Protein AF-A0A554VAQ4-F1 (afdb_monomer_lite)

Radius of gyration: 42.29 Å; chains: 1; bounding box: 88×44×112 Å

Sequence (209 aa):
MKTLEDRITSLRAITIPMLMVNTALATLLSSLFLEVLEVEIVILHYLASFTLAIGMGWTVLDTSVNSHLIKQYIPVIFAIGGFILLLIKFNVFKKVPEHYSWYVTRVFLALMGAAVEYTFSHLFIKKHKEEQKNKGIDVEQLLINLEETIDRLNETELRLEETQERLNKTEERLAHVKAHFYCRHCGAEFDNPNACKSHEATCPENLKN

Structure (mmCIF, N/CA/C/O backbone):
data_AF-A0A554VAQ4-F1
#
_entry.id   AF-A0A554VAQ4-F1
#
loop_
_atom_site.group_PDB
_atom_site.id
_atom_site.type_symbol
_atom_site.label_atom_id
_atom_site.label_alt_id
_atom_site.label_comp_id
_atom_site.label_asym_id
_atom_site.label_entity_id
_atom_site.label_seq_id
_atom_site.pdbx_PDB_ins_code
_atom_site.Cartn_x
_atom_site.Cartn_y
_atom_site.Cartn_z
_atom_site.occupancy
_atom_site.B_iso_or_equiv
_atom_site.auth_seq_id
_atom_site.auth_comp_id
_atom_site.auth_asym_id
_atom_site.auth_atom_id
_atom_site.pdbx_PDB_model_num
ATOM 1 N N . MET A 1 1 ? 2.543 -14.416 18.048 1.00 45.53 1 MET A N 1
ATOM 2 C CA . MET A 1 1 ? 3.957 -14.019 17.856 1.00 45.53 1 MET A CA 1
ATOM 3 C C . MET A 1 1 ? 4.158 -13.848 16.353 1.00 45.53 1 MET A C 1
ATOM 5 O O . MET A 1 1 ? 3.980 -14.827 15.647 1.00 45.53 1 MET A O 1
ATOM 9 N N . LYS A 1 2 ? 4.365 -12.624 15.839 1.00 57.75 2 LYS A N 1
ATOM 10 C CA . LYS A 1 2 ? 4.518 -12.409 14.382 1.00 57.75 2 LYS A CA 1
ATOM 11 C C . LYS A 1 2 ? 5.811 -13.069 13.906 1.00 57.75 2 LYS A C 1
ATOM 13 O O . LYS A 1 2 ? 6.854 -12.832 14.521 1.00 57.75 2 LYS A O 1
ATOM 18 N N . THR A 1 3 ? 5.731 -13.884 12.861 1.00 76.69 3 THR A N 1
ATOM 19 C CA . THR A 1 3 ? 6.896 -14.571 12.293 1.00 76.69 3 THR A CA 1
ATOM 20 C C . THR A 1 3 ? 7.837 -13.560 11.626 1.00 76.69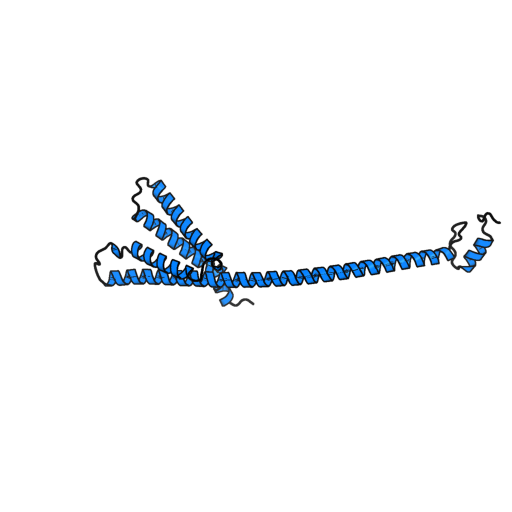 3 THR A C 1
ATOM 22 O O . THR A 1 3 ? 7.461 -12.416 11.354 1.00 76.69 3 THR A O 1
ATOM 25 N N . LEU A 1 4 ? 9.097 -13.942 11.394 1.00 70.50 4 LEU A N 1
ATOM 26 C CA . LEU A 1 4 ? 10.056 -13.087 10.681 1.00 70.50 4 LEU A CA 1
ATOM 27 C C . LEU A 1 4 ? 9.545 -12.748 9.265 1.00 70.50 4 LEU A C 1
ATOM 29 O O . LEU A 1 4 ? 9.699 -11.621 8.795 1.00 70.50 4 LEU A O 1
ATOM 33 N N . GLU A 1 5 ? 8.865 -13.710 8.641 1.00 67.38 5 GLU A N 1
ATOM 34 C CA . GLU A 1 5 ? 8.201 -13.582 7.346 1.00 67.38 5 GLU A CA 1
ATOM 35 C C . GLU A 1 5 ? 7.110 -12.501 7.367 1.00 67.38 5 GLU A C 1
ATOM 37 O O . GLU A 1 5 ? 7.088 -11.642 6.485 1.00 67.38 5 GLU A O 1
ATOM 42 N N . ASP A 1 6 ? 6.294 -12.432 8.426 1.00 69.06 6 ASP A N 1
ATOM 43 C CA . ASP A 1 6 ? 5.278 -11.378 8.597 1.00 69.06 6 ASP A CA 1
ATOM 44 C C . ASP A 1 6 ? 5.887 -9.975 8.744 1.00 69.06 6 ASP A C 1
ATOM 46 O O . ASP A 1 6 ? 5.254 -8.973 8.406 1.00 69.06 6 ASP A O 1
ATOM 50 N N . ARG A 1 7 ? 7.111 -9.871 9.280 1.00 70.00 7 ARG A N 1
ATOM 51 C CA . ARG A 1 7 ? 7.808 -8.581 9.419 1.00 70.00 7 ARG A CA 1
ATOM 52 C C . ARG A 1 7 ? 8.388 -8.115 8.088 1.00 70.00 7 ARG A C 1
ATOM 54 O O . ARG A 1 7 ? 8.217 -6.946 7.740 1.00 70.00 7 ARG A O 1
ATOM 61 N N . ILE A 1 8 ? 9.025 -9.021 7.348 1.00 68.75 8 ILE A N 1
ATOM 62 C CA . ILE A 1 8 ? 9.636 -8.738 6.039 1.00 68.75 8 ILE A CA 1
ATOM 63 C C . ILE A 1 8 ? 8.561 -8.470 4.977 1.00 68.75 8 ILE A C 1
ATOM 65 O O . ILE A 1 8 ? 8.743 -7.612 4.120 1.00 68.75 8 ILE A O 1
ATOM 69 N N . THR A 1 9 ? 7.412 -9.140 5.067 1.00 68.00 9 THR A N 1
ATOM 70 C CA . THR A 1 9 ? 6.274 -8.940 4.154 1.00 68.00 9 THR A CA 1
ATOM 71 C C . THR A 1 9 ? 5.233 -7.950 4.682 1.00 68.00 9 THR A C 1
ATOM 73 O O . THR A 1 9 ? 4.146 -7.827 4.111 1.00 68.00 9 THR A O 1
ATOM 76 N N . SER A 1 10 ? 5.545 -7.232 5.767 1.00 80.81 10 SER A N 1
ATOM 77 C CA . SER A 1 10 ? 4.657 -6.199 6.298 1.00 80.81 10 SER A CA 1
ATOM 78 C C . SER A 1 10 ? 4.464 -5.079 5.277 1.00 80.81 10 SER A C 1
ATOM 80 O O . SER A 1 10 ? 5.390 -4.738 4.539 1.00 80.81 10 SER A O 1
ATOM 82 N N . LEU A 1 11 ? 3.282 -4.453 5.266 1.00 79.62 11 LEU A N 1
ATOM 83 C CA . LEU A 1 11 ? 2.998 -3.345 4.351 1.00 79.62 11 LEU A CA 1
ATOM 84 C C . LEU A 1 11 ? 4.074 -2.255 4.454 1.00 79.62 11 LEU A C 1
ATOM 86 O O . LEU A 1 11 ? 4.589 -1.808 3.439 1.00 79.62 11 LEU A O 1
ATOM 90 N N . ARG A 1 12 ? 4.517 -1.922 5.675 1.00 79.38 12 ARG A N 1
ATOM 91 C CA . ARG A 1 12 ? 5.604 -0.955 5.914 1.00 79.38 12 ARG A CA 1
ATOM 92 C C . ARG A 1 12 ? 6.924 -1.357 5.252 1.00 79.38 12 ARG A C 1
ATOM 94 O O . ARG A 1 12 ? 7.588 -0.498 4.678 1.00 79.38 12 ARG A O 1
ATOM 101 N N . ALA A 1 13 ? 7.298 -2.634 5.322 1.00 82.44 13 ALA A N 1
ATOM 102 C CA . ALA A 1 13 ? 8.526 -3.137 4.710 1.00 82.44 13 ALA A CA 1
ATOM 103 C C . ALA A 1 13 ? 8.477 -3.097 3.174 1.00 82.44 13 ALA A C 1
ATOM 105 O O . ALA A 1 13 ? 9.519 -2.965 2.547 1.00 82.44 13 ALA A O 1
ATOM 106 N N . ILE A 1 14 ? 7.283 -3.155 2.579 1.00 83.00 14 ILE A N 1
ATOM 107 C CA . ILE A 1 14 ? 7.064 -3.090 1.126 1.00 83.00 14 ILE A CA 1
ATOM 108 C C . ILE A 1 14 ? 6.948 -1.641 0.640 1.00 83.00 14 ILE A C 1
ATOM 110 O O . ILE A 1 14 ? 7.421 -1.308 -0.447 1.00 83.00 14 ILE A O 1
ATOM 114 N N . THR A 1 15 ? 6.370 -0.757 1.457 1.00 82.44 15 THR A N 1
ATOM 115 C CA . THR A 1 15 ? 6.238 0.670 1.141 1.00 82.44 15 THR A CA 1
ATOM 116 C C . THR A 1 15 ? 7.598 1.337 0.945 1.00 82.44 15 THR A C 1
ATOM 118 O O . THR A 1 15 ? 7.731 2.174 0.059 1.00 82.44 15 THR A O 1
ATOM 121 N N . ILE A 1 16 ? 8.621 0.966 1.724 1.00 85.75 16 ILE A N 1
ATOM 122 C CA . ILE A 1 16 ? 9.959 1.573 1.616 1.00 85.75 16 ILE A CA 1
ATOM 123 C C . ILE A 1 16 ? 10.597 1.304 0.233 1.00 85.75 16 ILE A C 1
ATOM 125 O O . ILE A 1 16 ? 10.916 2.276 -0.454 1.00 85.75 16 ILE A O 1
ATOM 129 N N . PRO A 1 17 ? 10.737 0.046 -0.239 1.00 85.19 17 PRO A N 1
ATOM 130 C CA . PRO A 1 17 ? 11.180 -0.244 -1.602 1.00 85.19 17 PRO A CA 1
ATOM 131 C C . PRO A 1 17 ? 10.314 0.414 -2.676 1.00 85.19 17 PRO A C 1
ATOM 133 O O . PRO A 1 17 ? 10.853 0.942 -3.642 1.00 85.19 17 PRO A O 1
ATOM 136 N N . MET A 1 18 ? 8.988 0.442 -2.506 1.00 84.19 18 MET A N 1
ATOM 137 C CA . MET A 1 18 ? 8.094 1.081 -3.478 1.00 84.19 18 MET A CA 1
ATOM 138 C C . MET A 1 18 ? 8.346 2.594 -3.584 1.00 84.19 18 MET A C 1
ATOM 140 O O . MET A 1 18 ? 8.381 3.145 -4.682 1.00 84.19 18 MET A O 1
ATOM 144 N N . LEU A 1 19 ? 8.590 3.273 -2.458 1.00 84.69 19 LEU A N 1
ATOM 145 C CA . LEU A 1 19 ? 8.990 4.682 -2.445 1.00 84.69 19 LEU A CA 1
ATOM 146 C C . LEU A 1 19 ? 10.347 4.892 -3.122 1.00 84.69 19 LEU A C 1
ATOM 148 O O . LEU A 1 19 ? 10.507 5.857 -3.868 1.00 84.69 19 LEU A O 1
ATOM 152 N N . MET A 1 20 ? 11.309 3.989 -2.911 1.00 86.69 20 MET A N 1
ATOM 153 C CA . MET A 1 20 ? 12.600 4.037 -3.605 1.00 86.69 20 MET A CA 1
ATOM 154 C C . MET A 1 20 ? 12.437 3.880 -5.121 1.00 86.69 20 MET A C 1
ATOM 156 O O . MET A 1 20 ? 13.020 4.660 -5.871 1.00 86.69 20 MET A O 1
ATOM 160 N N . VAL A 1 21 ? 11.606 2.935 -5.571 1.00 85.31 21 VAL A N 1
ATOM 161 C CA . VAL A 1 21 ? 11.284 2.728 -6.992 1.00 85.31 21 VAL A CA 1
ATOM 162 C C . VAL A 1 21 ? 10.612 3.967 -7.585 1.00 85.31 21 VAL A C 1
ATOM 164 O O . VAL A 1 21 ? 11.065 4.472 -8.608 1.00 85.31 21 VAL A O 1
ATOM 167 N N . ASN A 1 22 ? 9.606 4.530 -6.911 1.00 83.38 22 ASN A N 1
ATOM 168 C CA . ASN A 1 22 ? 8.948 5.761 -7.359 1.00 83.38 22 ASN A CA 1
ATOM 169 C C . ASN A 1 22 ? 9.916 6.949 -7.419 1.00 83.38 22 ASN A C 1
ATOM 171 O O . ASN A 1 22 ? 9.847 7.752 -8.345 1.00 83.38 22 ASN A O 1
ATOM 175 N N . THR A 1 23 ? 10.849 7.052 -6.470 1.00 84.25 23 THR A N 1
ATOM 176 C CA . THR A 1 23 ? 11.878 8.104 -6.468 1.00 84.25 23 THR A CA 1
ATOM 177 C C . THR A 1 23 ? 12.859 7.925 -7.629 1.00 84.25 23 THR A C 1
ATOM 179 O O . THR A 1 23 ? 13.233 8.898 -8.287 1.00 84.25 23 THR A O 1
ATOM 182 N N . ALA A 1 24 ? 13.251 6.684 -7.927 1.00 85.25 24 ALA A N 1
ATOM 183 C CA . ALA A 1 24 ? 14.090 6.370 -9.078 1.00 85.25 24 ALA A CA 1
ATOM 184 C C . ALA A 1 24 ? 13.378 6.708 -10.397 1.00 85.25 24 ALA A C 1
ATOM 186 O O . ALA A 1 24 ? 13.965 7.373 -11.251 1.00 85.25 24 ALA A O 1
ATOM 187 N N . LEU A 1 25 ? 12.100 6.341 -10.533 1.00 83.12 25 LEU A N 1
ATOM 188 C CA . LEU A 1 25 ? 11.275 6.663 -11.699 1.00 83.12 25 LEU A CA 1
ATOM 189 C C . LEU A 1 25 ? 11.100 8.177 -11.874 1.00 83.12 25 LEU A C 1
ATOM 191 O O . LEU A 1 25 ? 11.262 8.695 -12.976 1.00 83.12 25 LEU A O 1
ATOM 195 N N . ALA A 1 26 ? 10.831 8.898 -10.784 1.00 83.25 26 ALA A N 1
ATOM 196 C CA . ALA A 1 26 ? 10.739 10.354 -10.763 1.00 83.25 26 ALA A CA 1
ATOM 197 C C . ALA A 1 26 ? 12.052 11.003 -11.244 1.00 83.25 26 ALA A C 1
ATOM 199 O O . ALA A 1 26 ? 12.041 11.885 -12.102 1.00 83.25 26 ALA A O 1
ATOM 200 N N . THR A 1 27 ? 13.196 10.508 -10.768 1.00 84.19 27 THR A N 1
ATOM 201 C CA . THR A 1 27 ? 14.524 10.988 -11.186 1.00 84.19 27 THR A CA 1
ATOM 202 C C . THR A 1 27 ? 14.798 10.689 -12.665 1.00 84.19 27 THR A C 1
ATOM 204 O O . THR A 1 27 ? 15.324 11.537 -13.387 1.00 84.19 27 THR A O 1
ATOM 207 N N . LEU A 1 28 ? 14.408 9.504 -13.144 1.00 83.75 28 LEU A N 1
ATOM 208 C CA . LEU A 1 28 ? 14.530 9.117 -14.550 1.00 83.75 28 LEU A CA 1
ATOM 209 C C . LEU A 1 28 ? 13.680 10.008 -15.456 1.00 83.75 28 LEU A C 1
ATOM 211 O O . LEU A 1 28 ? 14.200 10.534 -16.436 1.00 83.75 28 LEU A O 1
ATOM 215 N N . LEU A 1 29 ? 12.408 10.218 -15.110 1.00 81.88 29 LEU A N 1
ATOM 216 C CA . LEU A 1 29 ? 11.499 11.116 -15.825 1.00 81.88 29 LEU A CA 1
ATOM 217 C C . LEU A 1 29 ? 12.034 12.544 -15.853 1.00 81.88 29 LEU A C 1
ATOM 219 O O . LEU A 1 29 ? 12.032 13.175 -16.906 1.00 81.88 29 LEU A O 1
ATOM 223 N N . SER A 1 30 ? 12.544 13.025 -14.718 1.00 84.00 30 SER A N 1
ATOM 224 C CA . SER A 1 30 ? 13.160 14.343 -14.613 1.00 84.00 30 SER A CA 1
ATOM 225 C C . SER A 1 30 ? 14.347 14.483 -15.573 1.00 84.00 30 SER A C 1
ATOM 227 O O . SER A 1 30 ? 14.413 15.426 -16.364 1.00 84.00 30 SER A O 1
ATOM 229 N N . SER A 1 31 ? 15.255 13.506 -15.572 1.00 84.44 31 SER A N 1
ATOM 230 C CA . SER A 1 31 ? 16.407 13.500 -16.472 1.00 84.44 31 SER A CA 1
ATOM 231 C C . SER A 1 31 ? 16.011 13.393 -17.945 1.00 84.44 31 SER A C 1
ATOM 233 O O . SER A 1 31 ? 16.640 14.025 -18.788 1.00 84.44 31 SER A O 1
ATOM 235 N N . LEU A 1 32 ? 14.981 12.612 -18.262 1.00 82.88 32 LEU A N 1
ATOM 236 C CA . LEU A 1 32 ? 14.507 12.419 -19.630 1.00 82.88 32 LEU A CA 1
ATOM 237 C C . LEU A 1 32 ? 13.788 13.669 -20.152 1.00 82.88 32 LEU A C 1
ATOM 239 O O . LEU A 1 32 ? 13.960 14.028 -21.311 1.00 82.88 32 LEU A O 1
ATOM 243 N N . PHE A 1 33 ? 13.060 14.379 -19.286 1.00 83.19 33 PHE A N 1
ATOM 244 C CA . PHE A 1 33 ? 12.493 15.693 -19.589 1.00 83.19 33 PHE A CA 1
ATOM 245 C C . PHE A 1 33 ? 13.594 16.683 -19.988 1.00 83.19 33 PHE A C 1
ATOM 247 O O . PHE A 1 33 ? 13.481 17.312 -21.036 1.00 83.19 33 PHE A O 1
ATOM 254 N N . LEU A 1 34 ? 14.684 16.734 -19.208 1.00 83.12 34 LEU A N 1
ATOM 255 C CA . LEU A 1 34 ? 15.837 17.603 -19.477 1.00 83.12 34 LEU A CA 1
ATOM 256 C C . LEU A 1 34 ? 16.551 17.280 -20.800 1.00 83.12 34 LEU A C 1
ATOM 258 O O . LEU A 1 34 ? 17.107 18.173 -21.429 1.00 83.12 34 LEU A O 1
ATOM 262 N N . GLU A 1 35 ? 16.560 16.010 -21.210 1.00 82.31 35 GLU A N 1
ATOM 263 C CA . GLU A 1 35 ? 17.197 15.559 -22.456 1.00 82.31 35 GLU A CA 1
ATOM 264 C C . GLU A 1 35 ? 16.313 15.730 -23.700 1.00 82.31 35 GLU A C 1
ATOM 266 O O . GLU A 1 35 ? 16.834 15.762 -24.815 1.00 82.31 35 GLU A O 1
ATOM 271 N N . VAL A 1 36 ? 14.987 15.759 -23.540 1.00 82.75 36 VAL A N 1
ATOM 272 C CA . VAL A 1 36 ? 14.033 15.779 -24.661 1.00 82.75 36 VAL A CA 1
ATOM 273 C C . VAL A 1 36 ? 13.517 17.183 -24.960 1.00 82.75 36 VAL A C 1
ATOM 275 O O . VAL A 1 36 ? 13.272 17.490 -26.124 1.00 82.75 36 VAL A O 1
ATOM 278 N N . LEU A 1 37 ? 13.328 18.024 -23.942 1.00 78.88 37 LEU A N 1
ATOM 279 C CA . LEU A 1 37 ? 12.782 19.366 -24.113 1.00 78.88 37 LEU A CA 1
ATOM 280 C C . LEU A 1 37 ? 13.899 20.401 -24.050 1.00 78.88 37 LEU A C 1
ATOM 282 O O . LEU A 1 37 ? 14.542 20.586 -23.027 1.00 78.88 37 LEU A O 1
ATOM 286 N N . GLU A 1 38 ? 14.108 21.126 -25.140 1.00 76.88 38 GLU A N 1
ATOM 287 C CA . GLU A 1 38 ? 15.032 22.257 -25.163 1.00 76.88 38 GLU A CA 1
ATOM 288 C C . GLU A 1 38 ? 14.305 23.506 -24.649 1.00 76.88 38 GLU A C 1
ATOM 290 O O . GLU A 1 38 ? 13.717 24.273 -25.408 1.00 76.88 38 GLU A O 1
ATOM 295 N N . VAL A 1 39 ? 14.280 23.684 -23.327 1.00 78.19 39 VAL A N 1
ATOM 296 C CA . VAL A 1 39 ? 13.747 24.902 -22.698 1.00 78.19 39 VAL A CA 1
ATOM 297 C C . VAL A 1 39 ? 14.889 25.897 -22.499 1.00 78.19 39 VAL A C 1
ATOM 299 O O . VAL A 1 39 ? 15.829 25.615 -21.757 1.00 78.19 39 VAL A O 1
ATOM 302 N N . GLU A 1 40 ? 14.791 27.081 -23.113 1.00 79.31 40 GLU A N 1
ATOM 303 C CA . GLU A 1 40 ? 15.819 28.136 -23.027 1.00 79.31 40 GLU A CA 1
ATOM 304 C C . GLU A 1 40 ? 16.076 28.613 -21.586 1.00 79.31 40 GLU A C 1
ATOM 306 O O . GLU A 1 40 ? 17.201 28.953 -21.216 1.00 79.31 40 GLU A O 1
ATOM 311 N N . ILE A 1 41 ? 15.041 28.623 -20.739 1.00 86.00 41 ILE A N 1
ATOM 312 C CA . ILE A 1 41 ? 15.139 29.095 -19.355 1.00 86.00 41 ILE A CA 1
ATOM 313 C C . ILE A 1 41 ? 15.506 27.933 -18.427 1.00 86.00 41 ILE A C 1
ATOM 315 O O . ILE A 1 41 ? 14.643 27.175 -17.981 1.00 86.00 41 ILE A O 1
ATOM 319 N N . VAL A 1 42 ? 16.786 27.860 -18.058 1.00 81.81 42 VAL A N 1
ATOM 320 C CA . VAL A 1 42 ? 17.371 26.798 -17.216 1.00 81.81 42 VAL A CA 1
ATOM 321 C C . VAL A 1 42 ? 16.594 26.560 -15.912 1.00 81.81 42 VAL A C 1
ATOM 323 O O . VAL A 1 42 ? 16.306 25.420 -15.560 1.00 81.81 42 VAL A O 1
ATOM 326 N N . ILE A 1 43 ? 16.212 27.620 -15.192 1.00 81.56 43 ILE A N 1
ATOM 327 C CA . ILE A 1 43 ? 15.515 27.496 -13.896 1.00 81.56 43 ILE A CA 1
ATOM 328 C C . ILE A 1 43 ? 14.115 26.896 -14.070 1.00 81.56 43 ILE A C 1
ATOM 330 O O . ILE A 1 43 ? 13.726 25.993 -13.329 1.00 81.56 43 ILE A O 1
ATOM 334 N N . LEU A 1 44 ? 13.370 27.378 -15.067 1.00 78.50 44 LEU A N 1
ATOM 335 C CA . LEU A 1 44 ? 12.035 26.873 -15.379 1.00 78.50 44 LEU A CA 1
ATOM 336 C C . LEU A 1 44 ? 12.101 25.411 -15.836 1.00 78.50 44 LEU A C 1
ATOM 338 O O . LEU A 1 44 ? 11.220 24.622 -15.506 1.00 78.50 44 LEU A O 1
ATOM 342 N N . HIS A 1 45 ? 13.179 25.047 -16.533 1.00 74.50 45 HIS A N 1
ATOM 343 C CA . HIS A 1 45 ? 13.425 23.696 -17.007 1.00 74.50 45 HIS A CA 1
ATOM 344 C C . HIS A 1 45 ? 13.561 22.689 -15.849 1.00 74.50 45 HIS A C 1
ATOM 346 O O . HIS A 1 45 ? 12.876 21.664 -15.833 1.00 74.50 45 HIS A O 1
ATOM 352 N N . TYR A 1 46 ? 14.373 23.008 -14.834 1.00 76.50 46 TYR A N 1
ATOM 353 C CA . TYR A 1 46 ? 14.515 22.167 -13.640 1.00 76.50 46 TYR A CA 1
ATOM 354 C C . TYR A 1 46 ? 13.234 22.104 -12.802 1.00 76.50 46 TYR A C 1
ATOM 356 O O . TYR A 1 46 ? 12.866 21.028 -12.332 1.00 76.50 46 TYR A O 1
ATOM 364 N N . LEU A 1 47 ? 12.530 23.231 -12.644 1.00 81.56 47 LEU A N 1
ATOM 365 C CA . LEU A 1 47 ? 11.258 23.279 -11.918 1.00 81.56 47 LEU A CA 1
ATOM 366 C C . LEU A 1 47 ? 10.193 22.404 -12.584 1.00 81.56 47 LEU A C 1
ATOM 368 O O . LEU A 1 47 ? 9.615 21.552 -11.919 1.00 81.56 47 LEU A O 1
ATOM 372 N N . ALA A 1 48 ? 9.980 22.556 -13.894 1.00 74.94 48 ALA A N 1
ATOM 373 C CA . ALA A 1 48 ? 9.001 21.765 -14.638 1.00 74.94 48 ALA A CA 1
ATOM 374 C C . ALA A 1 48 ? 9.314 20.262 -14.580 1.00 74.94 48 ALA A C 1
ATOM 376 O O . ALA A 1 48 ? 8.424 19.444 -14.350 1.00 74.94 48 ALA A O 1
ATOM 377 N N . SER A 1 49 ? 10.593 19.912 -14.718 1.00 78.19 49 SER A N 1
ATOM 378 C CA . SER A 1 49 ? 11.094 18.544 -14.615 1.00 78.19 49 SER A CA 1
ATOM 379 C C . SER A 1 49 ? 10.822 17.928 -13.233 1.00 78.19 49 SER A C 1
ATOM 381 O O . SER A 1 49 ? 10.303 16.813 -13.132 1.00 78.19 49 SER A O 1
ATOM 383 N N . PHE A 1 50 ? 11.086 18.676 -12.158 1.00 78.25 50 PHE A N 1
ATOM 384 C CA . PHE A 1 50 ? 10.823 18.240 -10.787 1.00 78.25 50 PHE A CA 1
ATOM 385 C C . PHE A 1 50 ? 9.322 18.123 -10.487 1.00 78.25 50 PHE A C 1
ATOM 387 O O . PHE A 1 50 ? 8.876 17.135 -9.903 1.00 78.25 50 PHE A O 1
ATOM 394 N N . THR A 1 51 ? 8.515 19.094 -10.923 1.00 79.94 51 THR A N 1
ATOM 395 C CA . THR A 1 51 ? 7.058 19.060 -10.745 1.00 79.94 51 THR A CA 1
ATOM 396 C C . THR A 1 51 ? 6.429 17.886 -11.492 1.00 79.94 51 THR A C 1
ATOM 398 O O . THR A 1 51 ? 5.562 17.213 -10.938 1.00 79.94 51 THR A O 1
ATOM 401 N N . LEU A 1 52 ? 6.890 17.585 -12.710 1.00 76.94 52 LEU A N 1
ATOM 402 C CA . LEU A 1 52 ? 6.430 16.427 -13.477 1.00 76.94 52 LEU A CA 1
ATOM 403 C C . LEU A 1 52 ? 6.812 15.109 -12.794 1.00 7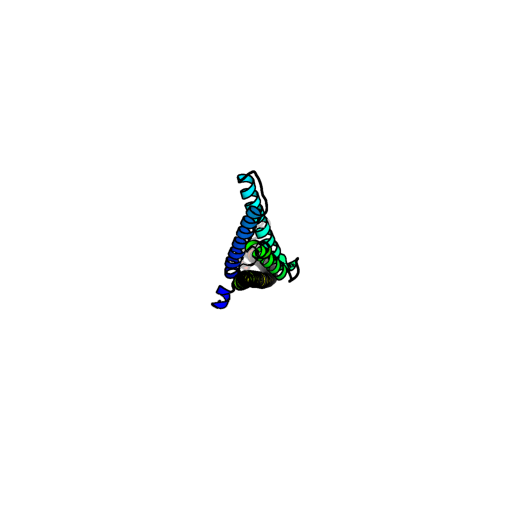6.94 52 LEU A C 1
ATOM 405 O O . LEU A 1 52 ? 5.986 14.202 -12.701 1.00 76.94 52 LEU A O 1
ATOM 409 N N . ALA A 1 53 ? 8.033 15.025 -12.267 1.00 74.75 53 ALA A N 1
ATOM 410 C CA . ALA A 1 53 ? 8.519 13.870 -11.524 1.00 74.75 53 ALA A CA 1
ATOM 411 C C . ALA A 1 53 ? 7.681 13.595 -10.260 1.00 74.75 53 ALA A C 1
ATOM 413 O O . ALA A 1 53 ? 7.253 12.460 -10.040 1.00 74.75 53 ALA A O 1
ATOM 414 N N . ILE A 1 54 ? 7.377 14.636 -9.472 1.00 77.12 54 ILE A N 1
ATOM 415 C CA . ILE A 1 54 ? 6.496 14.526 -8.300 1.00 77.12 54 ILE A CA 1
ATOM 416 C C . ILE A 1 54 ? 5.071 14.174 -8.717 1.00 77.12 54 ILE A C 1
ATOM 418 O O . ILE A 1 54 ? 4.489 13.259 -8.144 1.00 77.12 54 ILE A O 1
ATOM 422 N N . GLY A 1 55 ? 4.507 14.875 -9.703 1.00 76.75 55 GLY A N 1
ATOM 423 C CA . GLY A 1 55 ? 3.129 14.661 -10.146 1.00 76.75 55 GLY A CA 1
ATOM 424 C C . GLY A 1 55 ? 2.897 13.231 -10.630 1.00 76.75 55 GLY A C 1
ATOM 425 O O . GLY A 1 55 ? 1.943 12.577 -10.208 1.00 76.75 55 GLY A O 1
ATOM 426 N N . MET A 1 56 ? 3.814 12.707 -11.447 1.00 72.62 56 MET A N 1
ATOM 427 C CA . MET A 1 56 ? 3.791 11.315 -11.898 1.00 72.62 56 MET A CA 1
ATOM 428 C C . MET A 1 56 ? 3.938 10.343 -10.724 1.00 72.62 56 MET A C 1
ATOM 430 O O . MET A 1 56 ? 3.097 9.462 -10.567 1.00 72.62 56 MET A O 1
ATOM 434 N N . GLY A 1 57 ? 4.949 10.525 -9.863 1.00 74.69 57 GLY A N 1
ATOM 435 C CA . GLY A 1 57 ? 5.177 9.649 -8.707 1.00 74.69 57 GLY A CA 1
ATOM 436 C C . GLY A 1 57 ? 3.999 9.622 -7.728 1.00 74.69 57 GLY A C 1
ATOM 437 O O . GLY A 1 57 ? 3.629 8.561 -7.224 1.00 74.69 57 GLY A O 1
ATOM 438 N N . TRP A 1 58 ? 3.353 10.769 -7.510 1.00 75.75 58 TRP A N 1
ATOM 439 C CA . TRP A 1 58 ? 2.159 10.879 -6.673 1.00 75.75 58 TRP A CA 1
ATOM 440 C C . TRP A 1 58 ? 0.950 10.201 -7.314 1.00 75.75 58 TRP A C 1
ATOM 442 O O . TRP A 1 58 ? 0.230 9.471 -6.642 1.00 75.75 58 TRP A O 1
ATOM 452 N N . THR A 1 59 ? 0.759 10.370 -8.625 1.00 75.25 59 THR A N 1
ATOM 453 C CA . THR A 1 59 ? -0.318 9.701 -9.373 1.00 75.25 59 THR A CA 1
ATOM 454 C C . THR A 1 59 ? -0.150 8.181 -9.338 1.00 75.25 59 THR A C 1
ATOM 456 O O . THR A 1 59 ? -1.124 7.450 -9.161 1.00 75.25 59 THR A O 1
ATOM 459 N N . VAL A 1 60 ? 1.087 7.679 -9.438 1.00 71.88 60 VAL A N 1
ATOM 460 C CA . VAL A 1 60 ? 1.400 6.247 -9.284 1.00 71.88 60 VAL A CA 1
ATOM 461 C C . VAL A 1 60 ? 1.022 5.746 -7.894 1.00 71.88 60 VAL A C 1
ATOM 463 O O . VAL A 1 60 ? 0.403 4.690 -7.758 1.00 71.88 60 VAL A O 1
ATOM 466 N N . LEU A 1 61 ? 1.365 6.508 -6.856 1.00 75.44 61 LEU A N 1
ATOM 467 C CA . LEU A 1 61 ? 1.036 6.159 -5.479 1.00 75.44 61 LEU A CA 1
ATOM 468 C C . LEU A 1 61 ? -0.484 6.127 -5.260 1.00 75.44 61 LEU A C 1
ATOM 470 O O . LEU A 1 61 ? -1.010 5.149 -4.732 1.00 75.44 61 LEU A O 1
ATOM 474 N N . ASP A 1 62 ? -1.183 7.165 -5.714 1.00 74.62 62 ASP A N 1
ATOM 475 C CA . ASP A 1 62 ? -2.621 7.330 -5.511 1.00 74.62 62 ASP A CA 1
ATOM 476 C C . ASP A 1 62 ? -3.426 6.256 -6.259 1.00 74.62 62 ASP A C 1
ATOM 478 O O . ASP A 1 62 ? -4.297 5.598 -5.689 1.00 74.62 62 ASP A O 1
ATOM 482 N N . THR A 1 63 ? -3.053 5.963 -7.508 1.00 72.75 63 THR A N 1
ATOM 483 C CA . THR A 1 63 ? -3.652 4.862 -8.285 1.00 72.75 63 THR A CA 1
ATOM 484 C C . THR A 1 63 ? -3.356 3.483 -7.688 1.00 72.75 63 THR A C 1
ATOM 486 O O . THR A 1 63 ? -4.205 2.591 -7.753 1.00 72.75 63 THR A O 1
ATOM 489 N N . SER A 1 64 ? -2.196 3.297 -7.052 1.00 69.88 64 SER A N 1
ATOM 490 C CA . SER A 1 64 ? -1.843 2.045 -6.369 1.00 69.88 64 SER A CA 1
ATOM 491 C C . SER A 1 64 ? -2.656 1.834 -5.084 1.00 69.88 64 SER A C 1
ATOM 493 O O . SER A 1 64 ? -3.138 0.725 -4.826 1.00 69.88 64 SER A O 1
ATOM 495 N N . VAL A 1 65 ? -2.862 2.896 -4.299 1.00 70.44 65 VAL A N 1
ATOM 496 C CA . VAL A 1 65 ? -3.680 2.879 -3.071 1.00 70.44 65 VAL A CA 1
ATOM 497 C C . VAL A 1 65 ? -5.163 2.694 -3.407 1.00 70.44 65 VAL A C 1
ATOM 499 O O . VAL A 1 65 ? -5.844 1.873 -2.788 1.00 70.44 65 VAL A O 1
ATOM 502 N N . ASN A 1 66 ? -5.647 3.359 -4.457 1.00 74.00 66 ASN A N 1
ATOM 503 C CA . ASN A 1 66 ? -7.029 3.276 -4.933 1.00 74.00 66 ASN A CA 1
ATOM 504 C C . ASN A 1 66 ? -7.272 2.156 -5.961 1.00 74.00 66 ASN A C 1
ATOM 506 O O . ASN A 1 66 ? -8.239 2.186 -6.722 1.00 74.00 66 ASN A O 1
ATOM 510 N N . SER A 1 67 ? -6.460 1.096 -5.938 1.00 67.38 67 SER A N 1
ATOM 511 C CA . SER A 1 67 ? -6.558 -0.076 -6.831 1.00 67.38 67 SER A CA 1
ATOM 512 C C . SER A 1 67 ? -7.837 -0.928 -6.679 1.00 67.38 67 SER A C 1
ATOM 514 O O . SER A 1 67 ? -7.944 -2.018 -7.254 1.00 67.38 67 SER A O 1
ATOM 516 N N . HIS A 1 68 ? -8.804 -0.477 -5.874 1.00 66.62 68 HIS A N 1
ATOM 517 C CA . HIS A 1 68 ? -10.174 -0.992 -5.874 1.00 66.62 68 HIS A CA 1
ATOM 518 C C . HIS A 1 68 ? -11.018 -0.368 -7.001 1.00 66.62 68 HIS A C 1
ATOM 520 O O . HIS A 1 68 ? -11.884 -1.047 -7.544 1.00 66.62 68 HIS A O 1
ATOM 526 N N . LEU A 1 69 ? -10.726 0.878 -7.397 1.00 62.94 69 LEU A N 1
ATOM 527 C CA . LEU A 1 69 ? -11.401 1.595 -8.488 1.00 62.94 69 LEU A CA 1
ATOM 528 C C . LEU A 1 69 ? -10.818 1.243 -9.857 1.00 62.94 69 LEU A C 1
ATOM 530 O O . LEU A 1 69 ? -11.524 1.226 -10.863 1.00 62.94 69 LEU A O 1
ATOM 534 N N . ILE A 1 70 ? -9.519 0.954 -9.899 1.00 62.25 70 ILE A N 1
ATOM 535 C CA . ILE A 1 70 ? -8.784 0.702 -11.134 1.00 62.25 70 ILE A CA 1
ATOM 536 C C . ILE A 1 70 ? -8.368 -0.777 -11.143 1.00 62.25 70 ILE A C 1
ATOM 538 O O . ILE A 1 70 ? -7.769 -1.280 -10.194 1.00 62.25 70 ILE A O 1
ATOM 542 N N . LYS A 1 71 ? -8.761 -1.498 -12.202 1.00 64.94 71 LYS A N 1
ATOM 543 C CA . LYS A 1 71 ? -8.620 -2.961 -12.368 1.00 64.94 71 LYS A CA 1
ATOM 544 C C . LYS A 1 71 ? -7.183 -3.468 -12.132 1.00 64.94 71 LYS A C 1
ATOM 546 O O . LYS A 1 71 ? -6.220 -2.716 -12.212 1.00 64.94 71 LYS A O 1
ATOM 551 N N . GLN A 1 72 ? -7.034 -4.788 -11.955 1.00 69.94 72 GLN A N 1
ATOM 552 C CA . GLN A 1 72 ? -5.776 -5.527 -11.693 1.00 69.94 72 GLN A CA 1
ATOM 553 C C . GLN A 1 72 ? -4.596 -5.272 -12.665 1.00 69.94 72 GLN A C 1
ATOM 555 O O . GLN A 1 72 ? -3.506 -5.785 -12.435 1.00 69.94 72 GLN A O 1
ATOM 560 N N . TYR A 1 73 ? -4.776 -4.489 -13.728 1.00 80.62 73 TYR A N 1
ATOM 561 C CA . TYR A 1 73 ? -3.772 -4.240 -14.765 1.00 80.62 73 TYR A CA 1
ATOM 562 C C . TYR A 1 73 ? -2.789 -3.104 -14.444 1.00 80.62 73 TYR A C 1
ATOM 564 O O . TYR A 1 73 ? -1.819 -2.936 -15.177 1.00 80.62 73 TYR A O 1
ATOM 572 N N . ILE A 1 74 ? -2.991 -2.343 -13.360 1.00 80.88 74 ILE A N 1
ATOM 573 C CA . ILE A 1 74 ? -2.114 -1.216 -12.988 1.00 80.88 74 ILE A CA 1
ATOM 574 C C . ILE A 1 74 ? -0.620 -1.603 -12.925 1.00 80.88 74 ILE A C 1
ATOM 576 O O . ILE A 1 74 ? 0.176 -0.920 -13.569 1.00 80.88 74 ILE A O 1
ATOM 580 N N . PRO A 1 75 ? -0.207 -2.703 -12.255 1.00 84.25 75 PRO A N 1
ATOM 581 C CA . PRO A 1 75 ? 1.205 -3.100 -12.219 1.00 84.25 75 PRO A CA 1
ATOM 582 C C . PRO A 1 75 ? 1.791 -3.369 -13.606 1.00 84.25 75 PRO A C 1
ATOM 584 O O . PRO A 1 75 ? 2.959 -3.089 -13.851 1.00 84.25 75 PRO A O 1
ATOM 587 N N . VAL A 1 76 ? 0.977 -3.916 -14.514 1.00 87.06 76 VAL A N 1
ATOM 588 C CA . VAL A 1 76 ? 1.394 -4.245 -15.882 1.00 87.06 76 VAL A CA 1
ATOM 589 C C . VAL A 1 76 ? 1.619 -2.968 -16.682 1.00 87.06 76 VAL A C 1
ATOM 591 O O . VAL A 1 76 ? 2.640 -2.839 -17.351 1.00 87.06 76 VAL A O 1
ATOM 594 N N . ILE A 1 77 ? 0.695 -2.009 -16.584 1.00 86.00 77 ILE A N 1
ATOM 595 C CA . ILE A 1 77 ? 0.817 -0.713 -17.262 1.00 86.00 77 ILE A CA 1
ATOM 596 C C . ILE A 1 77 ? 2.069 0.021 -16.771 1.00 86.00 77 ILE A C 1
ATOM 598 O O . ILE A 1 77 ? 2.826 0.532 -17.595 1.00 86.00 77 ILE A O 1
ATOM 602 N N . PHE A 1 78 ? 2.330 0.014 -15.458 1.00 82.56 78 PHE A N 1
ATOM 603 C CA . PHE A 1 78 ? 3.545 0.615 -14.906 1.00 82.56 78 PHE A CA 1
ATOM 604 C C . PHE A 1 78 ? 4.811 -0.058 -15.415 1.00 82.56 78 PHE A C 1
ATOM 606 O O . PHE A 1 78 ? 5.692 0.636 -15.908 1.00 82.56 78 PHE A O 1
ATOM 613 N N . ALA A 1 79 ? 4.871 -1.388 -15.391 1.00 87.81 79 ALA A N 1
ATOM 614 C CA . ALA A 1 79 ? 6.037 -2.121 -15.869 1.00 87.81 79 ALA A CA 1
ATOM 615 C C . ALA A 1 79 ? 6.317 -1.874 -17.361 1.00 87.81 79 ALA A C 1
ATOM 617 O O . ALA A 1 79 ? 7.466 -1.698 -17.756 1.00 87.81 79 ALA A O 1
ATOM 618 N N . ILE A 1 80 ? 5.275 -1.817 -18.198 1.00 90.00 80 ILE A N 1
ATOM 619 C CA . ILE A 1 80 ? 5.421 -1.496 -19.626 1.00 90.00 80 ILE A CA 1
ATOM 620 C C . ILE A 1 80 ? 5.906 -0.052 -19.805 1.00 90.00 80 ILE A C 1
ATOM 622 O O . ILE A 1 80 ? 6.813 0.198 -20.599 1.00 90.00 80 ILE A O 1
ATOM 626 N N . GLY A 1 81 ? 5.333 0.899 -19.063 1.00 88.50 81 GLY A N 1
ATOM 627 C CA . GLY A 1 81 ? 5.743 2.302 -19.105 1.00 88.50 81 GLY A CA 1
ATOM 628 C C . GLY A 1 81 ? 7.200 2.498 -18.681 1.00 88.50 81 GLY A C 1
ATOM 629 O O . GLY A 1 81 ? 7.970 3.127 -19.407 1.00 88.50 81 GLY A O 1
ATOM 630 N N . GLY A 1 82 ? 7.599 1.905 -17.554 1.00 86.81 82 GLY A N 1
ATOM 631 C CA . GLY A 1 82 ? 8.973 1.930 -17.057 1.00 86.81 82 GLY A CA 1
ATOM 632 C C . GLY A 1 82 ? 9.954 1.250 -18.007 1.00 86.81 82 GLY A C 1
ATOM 633 O O . GLY A 1 82 ? 11.014 1.805 -18.295 1.00 86.81 82 GLY A O 1
ATOM 634 N N . PHE A 1 83 ? 9.570 0.118 -18.607 1.00 92.75 83 PHE A N 1
ATOM 635 C CA . PHE A 1 83 ? 10.359 -0.536 -19.653 1.00 92.75 83 PHE A CA 1
ATOM 636 C C . PHE A 1 83 ? 10.643 0.408 -20.828 1.00 92.75 83 PHE A C 1
ATOM 638 O O . PHE A 1 83 ? 11.798 0.586 -21.215 1.00 92.75 83 PHE A O 1
ATOM 645 N N . ILE A 1 84 ? 9.605 1.052 -21.371 1.00 91.00 84 ILE A N 1
ATOM 646 C CA . ILE A 1 84 ? 9.737 1.990 -22.495 1.00 91.00 84 ILE A CA 1
ATOM 647 C C . ILE A 1 84 ? 10.615 3.185 -22.100 1.00 91.00 84 ILE A C 1
ATOM 649 O O . ILE A 1 84 ? 11.513 3.559 -22.857 1.00 91.00 84 ILE A O 1
ATOM 653 N N . LEU A 1 85 ? 10.408 3.754 -20.910 1.00 88.06 85 LEU A N 1
ATOM 654 C CA . LEU A 1 85 ? 11.218 4.862 -20.397 1.00 88.06 85 LEU A CA 1
ATOM 655 C C . LEU A 1 85 ? 12.698 4.485 -20.282 1.00 88.06 85 LEU A C 1
ATOM 657 O O . LEU A 1 85 ? 13.560 5.253 -20.712 1.00 88.06 85 LEU A O 1
ATOM 661 N N . LEU A 1 86 ? 13.005 3.294 -19.767 1.00 89.75 86 LEU A N 1
ATOM 662 C CA . LEU A 1 86 ? 14.376 2.795 -19.667 1.00 89.75 86 LEU A CA 1
ATOM 663 C C . LEU A 1 86 ? 15.004 2.572 -21.046 1.00 89.75 86 LEU A C 1
ATOM 665 O O . LEU A 1 86 ? 16.162 2.937 -21.243 1.00 89.75 86 LEU A O 1
ATOM 669 N N . LEU A 1 87 ? 14.256 2.054 -22.026 1.00 91.31 87 LEU A N 1
ATOM 670 C CA . LEU A 1 87 ? 14.747 1.927 -23.404 1.00 91.31 87 LEU A CA 1
ATOM 671 C C . LEU A 1 87 ? 15.094 3.289 -24.022 1.00 91.31 87 LEU A C 1
ATOM 673 O O . LEU A 1 87 ? 16.133 3.425 -24.677 1.00 91.31 87 LEU A O 1
ATOM 677 N N . ILE A 1 88 ? 14.256 4.305 -23.792 1.00 89.38 88 ILE A N 1
ATOM 678 C CA . ILE A 1 88 ? 14.516 5.673 -24.253 1.00 89.38 88 ILE A CA 1
ATOM 679 C C . ILE A 1 88 ? 15.747 6.242 -23.541 1.00 89.38 88 ILE A C 1
ATOM 681 O O . ILE A 1 88 ? 16.650 6.745 -24.209 1.00 89.38 88 ILE A O 1
ATOM 685 N N . LYS A 1 89 ? 15.844 6.100 -22.211 1.00 87.50 89 LYS A N 1
ATOM 686 C CA . LYS A 1 89 ? 16.981 6.600 -21.423 1.00 87.50 89 LYS A CA 1
ATOM 687 C C . LYS A 1 89 ? 18.299 5.940 -21.816 1.00 87.50 89 LYS A C 1
ATOM 689 O O . LYS A 1 89 ? 19.342 6.586 -21.918 1.00 87.50 89 LYS A O 1
ATOM 694 N N . PHE A 1 90 ? 18.257 4.644 -22.096 1.00 88.62 90 PHE A N 1
ATOM 695 C CA . PHE A 1 90 ? 19.384 3.900 -22.633 1.00 88.62 90 PHE A CA 1
ATOM 696 C C . PHE A 1 90 ? 19.597 4.149 -24.127 1.00 88.62 90 PHE A C 1
ATOM 698 O O . PHE A 1 90 ? 20.381 3.432 -24.740 1.00 88.62 90 PHE A O 1
ATOM 705 N N . ASN A 1 91 ? 18.978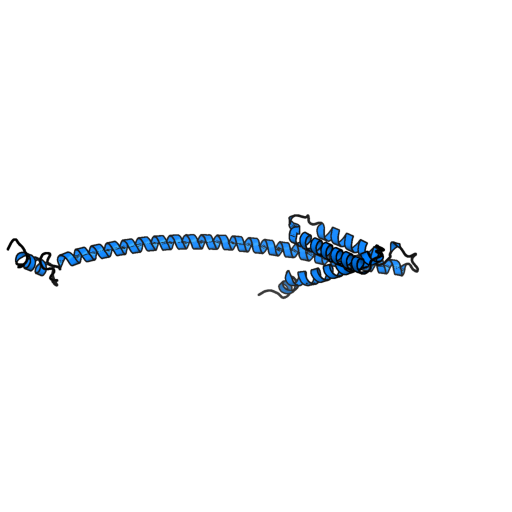 5.166 -24.732 1.00 87.31 91 ASN A N 1
ATOM 706 C CA . ASN A 1 91 ? 19.209 5.577 -26.117 1.00 87.31 91 ASN A CA 1
ATOM 707 C C . ASN A 1 91 ? 19.185 4.402 -27.111 1.00 87.31 91 ASN A C 1
ATOM 709 O O . ASN A 1 91 ? 19.917 4.410 -28.102 1.00 87.31 91 ASN A O 1
ATOM 713 N N . VAL A 1 92 ? 18.352 3.389 -26.842 1.00 87.19 92 VAL A N 1
ATOM 714 C CA . VAL A 1 92 ? 18.304 2.145 -27.625 1.00 87.19 92 VAL A CA 1
ATOM 715 C C . VAL A 1 92 ? 17.867 2.424 -29.067 1.00 87.19 92 VAL A C 1
ATOM 717 O O . VAL A 1 92 ? 18.289 1.727 -29.982 1.00 87.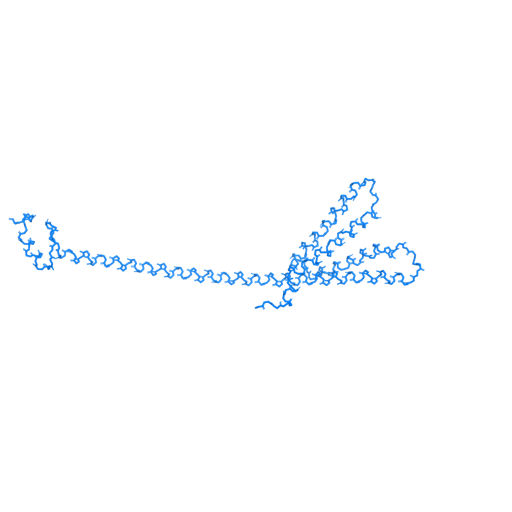19 92 VAL A O 1
ATOM 720 N N . PHE A 1 93 ? 17.078 3.483 -29.277 1.00 84.25 93 PHE A N 1
ATOM 721 C CA . PHE A 1 93 ? 16.547 3.878 -30.585 1.00 84.25 93 PHE A CA 1
ATOM 722 C C . PHE A 1 93 ? 17.381 4.933 -31.329 1.00 84.25 93 PHE A C 1
ATOM 724 O O . PHE A 1 93 ? 17.212 5.091 -32.532 1.00 84.25 93 PHE A O 1
ATOM 731 N N . LYS A 1 94 ? 18.242 5.691 -30.632 1.00 75.62 94 LYS A N 1
ATOM 732 C CA . LYS A 1 94 ? 18.938 6.860 -31.212 1.00 75.62 94 LYS A CA 1
ATOM 733 C C . LYS A 1 94 ? 20.340 6.550 -31.739 1.00 75.62 94 LYS A C 1
ATOM 735 O O . LYS A 1 94 ? 20.818 7.262 -32.616 1.00 75.62 94 LYS A O 1
ATOM 740 N N . LYS A 1 95 ? 21.025 5.535 -31.203 1.00 74.25 95 LYS A N 1
ATOM 741 C CA . LYS A 1 95 ? 22.394 5.194 -31.616 1.00 74.25 95 LYS A CA 1
ATOM 742 C C . LYS A 1 95 ? 22.400 3.989 -32.546 1.00 74.25 95 LYS A C 1
ATOM 744 O O . LYS A 1 95 ? 21.824 2.955 -32.218 1.00 74.25 95 LYS A O 1
ATOM 749 N N . VAL A 1 96 ? 23.107 4.115 -33.671 1.00 75.44 96 VAL A N 1
ATOM 750 C CA . VAL A 1 96 ? 23.494 2.957 -34.486 1.00 75.44 96 VAL A CA 1
ATOM 751 C C . VAL A 1 96 ? 24.311 2.028 -33.579 1.00 75.44 96 VAL A C 1
ATOM 753 O O . VAL A 1 96 ? 25.250 2.505 -32.937 1.00 75.44 96 VAL A O 1
ATOM 756 N N . PRO A 1 97 ? 23.934 0.747 -33.440 1.00 70.44 97 PRO A N 1
ATOM 757 C CA . PRO A 1 97 ? 24.595 -0.147 -32.503 1.00 70.44 97 PRO A CA 1
ATOM 758 C C . PRO A 1 97 ? 26.056 -0.340 -32.913 1.00 70.44 97 PRO A C 1
ATOM 760 O O . PRO A 1 97 ? 26.334 -0.821 -34.006 1.00 70.44 97 PRO A O 1
ATOM 763 N N . GLU A 1 98 ? 26.986 0.009 -32.021 1.00 68.75 98 GLU A N 1
ATOM 764 C CA . GLU A 1 98 ? 28.418 -0.249 -32.228 1.00 68.75 98 GLU A CA 1
ATOM 765 C C . GLU A 1 98 ? 28.685 -1.766 -32.253 1.00 68.75 98 GLU A C 1
ATOM 767 O O . GLU A 1 98 ? 29.391 -2.262 -33.128 1.00 68.75 98 GLU A O 1
ATOM 772 N N . HIS A 1 99 ? 28.038 -2.524 -31.353 1.00 85.00 99 HIS A N 1
ATOM 773 C CA . HIS A 1 99 ? 28.087 -3.989 -31.288 1.00 85.00 99 HIS A CA 1
ATOM 774 C C . HIS A 1 99 ? 26.755 -4.583 -30.789 1.00 85.00 99 HIS A C 1
ATOM 776 O O . HIS A 1 99 ? 26.071 -3.984 -29.960 1.00 85.00 99 HIS A O 1
ATOM 782 N N . TYR A 1 100 ? 26.400 -5.798 -31.228 1.00 87.00 100 TYR A N 1
ATOM 783 C CA . TYR A 1 100 ? 25.159 -6.484 -30.815 1.00 87.00 100 TYR A CA 1
ATOM 784 C C . TYR A 1 100 ? 25.055 -6.686 -29.290 1.00 87.00 100 TYR A C 1
ATOM 786 O O . TYR A 1 100 ? 23.980 -6.530 -28.710 1.00 87.00 100 TYR A O 1
ATOM 794 N N . SER A 1 101 ? 26.180 -6.955 -28.616 1.00 87.50 101 SER A N 1
ATOM 795 C CA . SER A 1 101 ? 26.226 -7.133 -27.155 1.00 87.50 101 SER A CA 1
ATOM 796 C C . SER A 1 101 ? 25.749 -5.895 -26.385 1.00 87.50 101 SER A C 1
ATOM 798 O O . SER A 1 101 ? 25.108 -6.024 -25.340 1.00 87.50 101 SER A O 1
ATOM 800 N N . TRP A 1 102 ? 26.002 -4.694 -26.915 1.00 89.12 102 TRP A N 1
ATOM 801 C CA . TRP A 1 102 ? 25.570 -3.429 -26.319 1.00 89.12 102 TRP A CA 1
ATOM 802 C C . TRP A 1 102 ? 24.043 -3.310 -26.294 1.00 89.12 102 TRP A C 1
ATOM 804 O O . TRP A 1 102 ? 23.466 -2.922 -25.276 1.00 89.12 102 TRP A O 1
ATOM 814 N N . TYR A 1 103 ? 23.387 -3.701 -27.392 1.00 88.88 103 TYR A N 1
ATOM 815 C CA . TYR A 1 103 ? 21.930 -3.671 -27.514 1.00 88.88 103 TYR A CA 1
ATOM 816 C C . TYR A 1 103 ? 21.282 -4.660 -26.543 1.00 88.88 103 TYR A C 1
ATOM 818 O O . TYR A 1 103 ? 20.417 -4.282 -25.753 1.00 88.88 103 TYR A O 1
ATOM 826 N N . VAL A 1 104 ? 21.772 -5.906 -26.534 1.00 90.62 104 VAL A N 1
ATOM 827 C CA . VAL A 1 104 ? 21.273 -6.967 -25.646 1.00 90.62 104 VAL A CA 1
ATOM 828 C C . VAL A 1 104 ? 21.386 -6.558 -24.179 1.00 90.62 104 VAL A C 1
ATOM 830 O O . VAL A 1 104 ? 20.424 -6.704 -23.430 1.00 90.62 104 VAL A O 1
ATOM 833 N N . THR A 1 105 ? 22.523 -5.987 -23.773 1.00 90.19 105 THR A N 1
ATOM 834 C CA . THR A 1 105 ? 22.749 -5.576 -22.379 1.00 90.19 105 THR A CA 1
ATOM 835 C C . THR A 1 105 ? 21.760 -4.494 -21.936 1.00 90.19 105 THR A C 1
ATOM 837 O O . THR A 1 105 ? 21.198 -4.579 -20.846 1.00 90.19 105 THR A O 1
ATOM 840 N N . ARG A 1 106 ? 21.499 -3.486 -22.780 1.00 91.38 106 ARG A N 1
ATOM 841 C CA . ARG A 1 106 ? 20.576 -2.384 -22.451 1.00 91.38 106 ARG A CA 1
ATOM 842 C C . ARG A 1 106 ? 19.119 -2.832 -22.411 1.00 91.38 106 ARG A C 1
ATOM 844 O O . ARG A 1 106 ? 18.401 -2.457 -21.487 1.00 91.38 106 ARG A O 1
ATOM 851 N N . VAL A 1 107 ? 18.697 -3.659 -23.368 1.00 92.69 107 VAL A N 1
ATOM 852 C CA . VAL A 1 107 ? 17.343 -4.236 -23.375 1.00 92.69 107 VAL A CA 1
ATOM 853 C C . VAL A 1 107 ? 17.138 -5.148 -22.165 1.00 92.69 107 VAL A C 1
ATOM 855 O O . VAL A 1 107 ? 16.106 -5.057 -21.506 1.00 92.69 107 VAL A O 1
ATOM 858 N N . PHE A 1 108 ? 18.134 -5.969 -21.821 1.00 94.06 108 PHE A N 1
ATOM 859 C CA . PHE A 1 108 ? 18.088 -6.821 -20.634 1.00 94.06 108 PHE A CA 1
ATOM 860 C C . PHE A 1 108 ? 17.961 -6.003 -19.342 1.00 94.06 108 PHE A C 1
ATOM 862 O O . PHE A 1 108 ? 17.102 -6.302 -18.515 1.00 94.06 108 PHE A O 1
ATOM 869 N N . LEU A 1 109 ? 18.755 -4.939 -19.180 1.00 91.62 109 LEU A N 1
ATOM 870 C CA . LEU A 1 109 ? 18.661 -4.050 -18.017 1.00 91.62 109 LEU A CA 1
ATOM 871 C C . LEU A 1 109 ? 17.296 -3.360 -17.920 1.00 91.62 109 LEU A C 1
ATOM 873 O O . LEU A 1 109 ? 16.731 -3.292 -16.829 1.00 91.62 109 LEU A O 1
ATOM 877 N N . ALA A 1 110 ? 16.746 -2.887 -19.043 1.00 93.25 110 ALA A N 1
ATOM 878 C CA . ALA A 1 110 ? 15.409 -2.300 -19.070 1.00 93.25 110 ALA A CA 1
ATOM 879 C C . ALA A 1 110 ? 14.343 -3.319 -18.640 1.00 93.25 110 ALA A C 1
ATOM 881 O O . ALA A 1 110 ? 13.467 -3.004 -17.837 1.00 93.25 110 ALA A O 1
ATOM 882 N N . LEU A 1 111 ? 14.446 -4.558 -19.130 1.00 94.50 111 LEU A N 1
ATOM 883 C CA . LEU A 1 111 ? 13.513 -5.635 -18.808 1.00 94.50 111 LEU A CA 1
ATOM 884 C C . LEU A 1 111 ? 13.601 -6.048 -17.333 1.00 94.50 111 LEU A C 1
ATOM 886 O O . LEU A 1 111 ? 12.573 -6.242 -16.689 1.00 94.50 111 LEU A O 1
ATOM 890 N N . MET A 1 112 ? 14.811 -6.121 -16.776 1.00 92.38 112 MET A N 1
ATOM 891 C CA . MET A 1 112 ? 15.023 -6.371 -15.348 1.00 92.38 112 MET A CA 1
ATOM 892 C C . MET A 1 112 ? 14.444 -5.250 -14.481 1.00 92.38 112 MET A C 1
ATOM 894 O O . MET A 1 112 ? 13.772 -5.538 -13.494 1.00 92.38 112 MET A O 1
ATOM 898 N N . GLY A 1 113 ? 14.647 -3.984 -14.863 1.00 89.62 113 GLY A N 1
ATOM 899 C CA . GLY A 1 113 ? 14.044 -2.839 -14.176 1.00 89.62 113 GLY A CA 1
ATOM 900 C C . GLY A 1 113 ? 12.517 -2.923 -14.157 1.00 89.62 113 GLY A C 1
ATOM 901 O O . GLY A 1 113 ? 11.907 -2.872 -13.091 1.00 89.62 113 GLY A O 1
ATOM 902 N N . ALA A 1 114 ? 11.908 -3.178 -15.315 1.00 90.88 114 ALA A N 1
ATOM 903 C CA . ALA A 1 114 ? 10.464 -3.353 -15.443 1.00 90.88 114 ALA A CA 1
ATOM 904 C C . ALA A 1 114 ? 9.924 -4.548 -14.636 1.00 90.88 114 ALA A C 1
ATOM 906 O O . ALA A 1 114 ? 8.854 -4.467 -14.035 1.00 90.88 114 ALA A O 1
ATOM 907 N N . ALA A 1 115 ? 10.665 -5.659 -14.578 1.00 90.38 115 ALA A N 1
ATOM 908 C CA . ALA A 1 115 ? 10.293 -6.821 -13.773 1.00 90.38 115 ALA A CA 1
ATOM 909 C C . ALA A 1 115 ? 10.314 -6.509 -12.266 1.00 90.38 115 ALA A C 1
ATOM 911 O O . ALA A 1 115 ? 9.429 -6.948 -11.525 1.00 90.38 115 ALA A O 1
ATOM 912 N N . VAL A 1 116 ? 11.295 -5.726 -11.810 1.00 88.25 116 VAL A N 1
ATOM 913 C CA . VAL A 1 116 ? 11.379 -5.251 -10.423 1.00 88.25 116 VAL A CA 1
ATOM 914 C C . VAL A 1 116 ? 10.204 -4.324 -10.101 1.00 88.25 116 VAL A C 1
ATOM 916 O O . VAL A 1 116 ? 9.518 -4.541 -9.100 1.00 88.25 116 VAL A O 1
ATOM 919 N N . GLU A 1 117 ? 9.915 -3.355 -10.971 1.00 85.81 117 GLU A N 1
ATOM 920 C CA . GLU A 1 117 ? 8.765 -2.451 -10.834 1.00 85.81 117 GLU A CA 1
ATOM 921 C C . GLU A 1 117 ? 7.437 -3.211 -10.770 1.00 85.81 117 GLU A C 1
ATOM 923 O O . GLU A 1 117 ? 6.624 -2.963 -9.874 1.00 85.81 117 GLU A O 1
ATOM 928 N N . TYR A 1 118 ? 7.236 -4.180 -11.669 1.00 89.81 118 TYR A N 1
ATOM 929 C CA . TYR A 1 118 ? 6.062 -5.050 -11.665 1.00 89.81 118 TYR A CA 1
ATOM 930 C C . TYR A 1 118 ? 5.924 -5.791 -10.335 1.00 89.81 118 TYR A C 1
ATOM 932 O O . TYR A 1 118 ? 4.858 -5.776 -9.717 1.00 89.81 118 TYR A O 1
ATOM 940 N N . THR A 1 119 ? 7.009 -6.429 -9.887 1.00 87.56 119 THR A N 1
ATOM 941 C CA . THR A 1 119 ? 7.013 -7.272 -8.689 1.00 87.56 119 THR A CA 1
ATOM 942 C C . THR A 1 119 ? 6.654 -6.456 -7.454 1.00 87.56 119 THR A C 1
ATOM 944 O O . THR A 1 119 ? 5.765 -6.857 -6.702 1.00 87.56 119 THR A O 1
ATOM 947 N N . PHE A 1 120 ? 7.275 -5.287 -7.266 1.00 84.88 120 PHE A N 1
ATOM 948 C CA . PHE A 1 120 ? 6.978 -4.425 -6.122 1.00 84.88 120 PHE A CA 1
ATOM 949 C C . PHE A 1 120 ? 5.581 -3.811 -6.193 1.00 84.88 120 PHE A C 1
ATOM 951 O O . PHE A 1 120 ? 4.869 -3.836 -5.190 1.00 84.88 120 PHE A O 1
ATOM 958 N N . SER A 1 121 ? 5.142 -3.348 -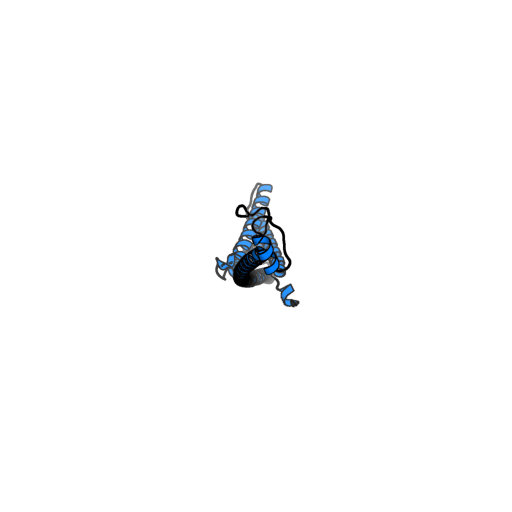7.366 1.00 84.50 121 SER A N 1
ATOM 959 C CA . SER A 1 121 ? 3.796 -2.785 -7.545 1.00 84.50 121 SER A CA 1
ATOM 960 C C . SER A 1 121 ? 2.707 -3.825 -7.267 1.00 84.50 121 SER A C 1
ATOM 962 O O . SER A 1 121 ? 1.742 -3.562 -6.547 1.00 84.50 121 SER A O 1
ATOM 964 N N . HIS A 1 122 ? 2.877 -5.040 -7.794 1.00 86.00 122 HIS A N 1
ATOM 965 C CA . HIS A 1 122 ? 1.958 -6.151 -7.568 1.00 86.00 122 HIS A CA 1
ATOM 966 C C . HIS A 1 122 ? 1.923 -6.562 -6.089 1.00 86.00 122 HIS A C 1
ATOM 968 O O . HIS A 1 122 ? 0.845 -6.735 -5.514 1.00 86.00 122 HIS A O 1
ATOM 974 N N . LEU A 1 123 ? 3.094 -6.689 -5.454 1.00 84.88 123 LEU A N 1
ATOM 975 C CA . LEU A 1 123 ? 3.211 -7.057 -4.044 1.00 84.88 123 LEU A CA 1
ATOM 976 C C . LEU A 1 123 ? 2.590 -5.989 -3.128 1.00 84.88 123 LEU A C 1
ATOM 978 O O . LEU A 1 123 ? 1.858 -6.337 -2.201 1.00 84.88 123 LEU A O 1
ATOM 982 N N . PHE A 1 124 ? 2.813 -4.705 -3.426 1.00 84.62 124 PHE A N 1
ATOM 983 C CA . PHE A 1 124 ? 2.221 -3.576 -2.708 1.00 84.62 124 PHE A CA 1
ATOM 984 C C . PHE A 1 124 ? 0.694 -3.590 -2.797 1.00 84.62 124 PHE A C 1
ATOM 986 O O . PHE A 1 124 ? 0.025 -3.586 -1.765 1.00 84.62 124 PHE A O 1
ATOM 993 N N . ILE A 1 125 ? 0.129 -3.694 -4.005 1.00 83.44 125 ILE A N 1
ATOM 994 C CA . ILE A 1 125 ? -1.329 -3.736 -4.203 1.00 83.44 125 ILE A CA 1
ATOM 995 C C . ILE A 1 125 ? -1.950 -4.938 -3.486 1.00 83.44 125 ILE A C 1
ATOM 997 O O . ILE A 1 125 ? -2.975 -4.795 -2.816 1.00 83.44 125 ILE A O 1
ATOM 1001 N N . LYS A 1 126 ? -1.330 -6.120 -3.591 1.00 84.56 126 LYS A N 1
ATOM 1002 C CA . LYS A 1 126 ? -1.816 -7.330 -2.918 1.00 84.56 126 LYS A CA 1
ATOM 1003 C C . LYS A 1 126 ? -1.862 -7.136 -1.401 1.00 84.56 126 LYS A C 1
ATOM 1005 O O . LYS A 1 126 ? -2.897 -7.381 -0.785 1.00 84.56 126 LYS A O 1
ATOM 1010 N N . LYS A 1 127 ? -0.770 -6.652 -0.807 1.00 84.00 127 LYS A N 1
ATOM 1011 C CA . LYS A 1 127 ? -0.668 -6.458 0.645 1.00 84.00 127 LYS A CA 1
ATOM 1012 C C . LYS A 1 127 ? -1.553 -5.332 1.160 1.00 84.00 127 LYS A C 1
ATOM 1014 O O . LYS A 1 127 ? -2.154 -5.474 2.220 1.00 84.00 127 LYS A O 1
ATOM 1019 N N . HIS A 1 128 ? -1.709 -4.260 0.391 1.00 82.50 128 HIS A N 1
ATOM 1020 C CA . HIS A 1 128 ? -2.630 -3.181 0.728 1.00 82.50 128 HIS A CA 1
ATOM 1021 C C . HIS A 1 128 ? -4.088 -3.673 0.771 1.00 82.50 128 HIS A C 1
ATOM 1023 O O . HIS A 1 128 ? -4.825 -3.338 1.697 1.00 82.50 128 HIS A O 1
ATOM 1029 N N . LYS A 1 129 ? -4.492 -4.533 -0.175 1.00 80.69 129 LYS A N 1
ATOM 1030 C CA . LYS A 1 129 ? -5.825 -5.164 -0.178 1.00 80.69 129 LYS A CA 1
ATOM 1031 C C . LYS A 1 129 ? -6.033 -6.112 1.004 1.00 80.69 129 LYS A C 1
ATOM 1033 O O . LYS A 1 129 ? -7.100 -6.087 1.612 1.00 80.69 129 LYS A O 1
ATOM 1038 N N . GLU A 1 130 ? -5.029 -6.920 1.346 1.00 82.62 130 GLU A N 1
ATOM 1039 C CA . GLU A 1 130 ? -5.065 -7.778 2.542 1.00 82.62 130 GLU A CA 1
ATOM 1040 C C . GLU A 1 130 ? -5.262 -6.942 3.817 1.00 82.62 130 GLU A C 1
ATOM 1042 O O . GLU A 1 130 ? -6.106 -7.270 4.649 1.00 82.62 130 GLU A O 1
ATOM 1047 N N . GLU A 1 131 ? -4.545 -5.824 3.952 1.00 81.81 131 GLU A N 1
ATOM 1048 C CA . GLU A 1 131 ? -4.654 -4.962 5.130 1.00 81.81 131 GLU A CA 1
ATOM 1049 C C . GLU A 1 131 ? -5.997 -4.222 5.206 1.00 81.81 131 GLU A C 1
ATOM 1051 O O . GLU A 1 131 ? -6.573 -4.122 6.288 1.00 81.81 131 GLU A O 1
ATOM 1056 N N . GLN A 1 132 ? -6.541 -3.758 4.076 1.00 76.56 132 GLN A N 1
ATOM 1057 C CA . GLN A 1 132 ? -7.889 -3.180 4.041 1.00 76.56 132 GLN A CA 1
ATOM 1058 C C . GLN A 1 132 ? -8.962 -4.197 4.440 1.00 76.56 132 GLN A C 1
ATOM 1060 O O . GLN A 1 132 ? -9.850 -3.863 5.221 1.00 76.56 132 GLN A O 1
ATOM 1065 N N . LYS A 1 133 ? -8.862 -5.443 3.960 1.00 79.38 133 LYS A N 1
ATOM 1066 C CA . LYS A 1 133 ? -9.796 -6.509 4.343 1.00 79.38 133 LYS A CA 1
ATOM 1067 C C . LYS A 1 133 ? -9.720 -6.805 5.841 1.00 79.38 133 LYS A C 1
ATOM 1069 O O . LYS A 1 133 ? -10.754 -6.911 6.488 1.00 79.38 133 LYS A O 1
ATOM 1074 N N . ASN A 1 134 ? -8.510 -6.881 6.394 1.00 79.56 134 ASN A N 1
ATOM 1075 C CA . ASN A 1 134 ? -8.317 -7.122 7.822 1.00 79.56 134 ASN A CA 1
ATOM 1076 C C . ASN A 1 134 ? -8.867 -5.976 8.679 1.00 79.56 134 ASN A C 1
ATOM 1078 O O . ASN A 1 134 ? -9.518 -6.242 9.680 1.00 79.56 134 ASN A O 1
ATOM 1082 N N . LYS A 1 135 ? -8.672 -4.715 8.268 1.00 75.94 135 LYS A N 1
ATOM 1083 C CA . LYS A 1 135 ? -9.282 -3.560 8.949 1.00 75.94 135 LYS A CA 1
ATOM 1084 C C . LYS A 1 135 ? -10.807 -3.578 8.864 1.00 75.94 135 LYS A C 1
ATOM 1086 O O . LYS A 1 135 ? -11.454 -3.226 9.837 1.00 75.94 135 LYS A O 1
ATOM 1091 N N . GLY A 1 136 ? -11.375 -3.997 7.732 1.00 72.19 136 GLY A N 1
ATOM 1092 C CA . GLY A 1 136 ? -12.825 -4.163 7.590 1.00 72.19 136 GLY A CA 1
ATOM 1093 C C . GLY A 1 136 ? -13.397 -5.169 8.592 1.00 72.19 136 GLY A C 1
ATOM 1094 O O . GLY A 1 136 ? -14.381 -4.865 9.255 1.00 72.19 136 GLY A O 1
ATOM 1095 N N . ILE A 1 137 ? -12.726 -6.314 8.758 1.00 71.38 137 ILE A N 1
ATOM 1096 C CA . ILE A 1 137 ? -13.100 -7.343 9.744 1.00 71.38 137 ILE A CA 1
ATOM 1097 C C . ILE A 1 137 ? -12.984 -6.799 11.177 1.00 71.38 137 ILE A C 1
ATOM 1099 O O . ILE A 1 137 ? -13.866 -7.030 11.996 1.00 71.38 137 ILE A O 1
ATOM 1103 N N . ASP A 1 138 ? -11.927 -6.040 11.475 1.00 75.56 138 ASP A N 1
ATOM 1104 C CA . ASP A 1 138 ? -11.707 -5.451 12.803 1.00 75.56 138 ASP A CA 1
ATOM 1105 C C . ASP A 1 138 ? -12.802 -4.426 13.158 1.00 75.56 138 ASP A C 1
ATOM 1107 O O . ASP A 1 138 ? -13.301 -4.397 14.280 1.00 75.56 138 ASP A O 1
ATOM 1111 N N . VAL A 1 139 ? -13.240 -3.620 12.181 1.00 72.56 139 VAL A N 1
ATOM 1112 C CA . VAL A 1 139 ? -14.348 -2.662 12.349 1.00 72.56 139 VAL A CA 1
ATOM 1113 C C . VAL A 1 139 ? -15.679 -3.379 12.572 1.00 72.56 139 VAL A C 1
ATOM 1115 O O . VAL A 1 139 ? -16.440 -2.978 13.446 1.00 72.56 139 VAL A O 1
ATOM 1118 N N . GLU A 1 140 ? -15.963 -4.442 11.820 1.00 76.56 140 GLU A N 1
ATOM 1119 C CA . GLU A 1 140 ? -17.175 -5.248 12.009 1.00 76.56 140 GLU A CA 1
ATOM 1120 C C . GLU A 1 140 ? -17.209 -5.883 13.406 1.00 76.56 140 GLU A C 1
ATOM 1122 O O . GLU A 1 140 ? -18.217 -5.818 14.106 1.00 76.56 140 GLU A O 1
ATOM 1127 N N . GLN A 1 141 ? -16.073 -6.405 13.867 1.00 77.06 141 GLN A N 1
ATOM 1128 C CA . GLN A 1 141 ? -15.957 -6.986 15.200 1.00 77.06 141 GLN A CA 1
ATOM 1129 C C . GLN A 1 141 ? -16.066 -5.931 16.313 1.00 77.06 141 GLN A C 1
ATOM 1131 O O . GLN A 1 141 ? -16.674 -6.185 17.353 1.00 77.06 141 GLN A O 1
ATOM 1136 N N . LEU A 1 142 ? -15.539 -4.724 16.086 1.00 80.12 142 LEU A N 1
ATOM 1137 C CA . LEU A 1 142 ? -15.747 -3.567 16.960 1.00 80.12 142 LEU A CA 1
ATOM 1138 C C . LEU A 1 142 ? -17.225 -3.176 17.058 1.00 80.12 142 LEU A C 1
ATOM 1140 O O . LEU A 1 142 ? -17.676 -2.866 18.156 1.00 80.12 142 LEU A O 1
ATOM 1144 N N . LEU A 1 143 ? -17.973 -3.207 15.951 1.00 85.62 143 LEU A N 1
ATOM 1145 C CA . LEU A 1 143 ? -19.408 -2.910 15.947 1.00 85.62 143 LEU A CA 1
ATOM 1146 C C . LEU A 1 143 ? -20.204 -3.945 16.748 1.00 85.62 143 LEU A C 1
ATOM 1148 O O . LEU A 1 143 ? -21.019 -3.552 17.576 1.00 85.62 143 LEU A O 1
ATOM 1152 N N . ILE A 1 144 ? -19.908 -5.237 16.575 1.00 86.75 144 ILE A N 1
ATOM 1153 C CA . ILE A 1 144 ? -20.539 -6.317 17.352 1.00 86.75 144 ILE A CA 1
ATOM 1154 C C . ILE A 1 144 ? -20.264 -6.140 18.853 1.00 86.75 144 ILE A C 1
ATOM 1156 O O . ILE A 1 144 ? -21.178 -6.210 19.670 1.00 86.75 144 ILE A O 1
ATOM 1160 N N . ASN A 1 145 ? -19.015 -5.850 19.229 1.00 88.31 145 ASN A N 1
ATOM 1161 C CA . ASN A 1 145 ? -18.662 -5.609 20.631 1.00 88.31 145 ASN A CA 1
ATOM 1162 C C . ASN A 1 145 ? -19.357 -4.360 21.196 1.00 88.31 145 ASN A C 1
ATOM 1164 O O . ASN A 1 145 ? -19.699 -4.323 22.379 1.00 88.31 145 ASN A O 1
ATOM 1168 N N . LEU A 1 146 ? -19.543 -3.323 20.374 1.00 90.31 146 LEU A N 1
ATOM 1169 C CA . LEU A 1 146 ? -20.257 -2.111 20.767 1.00 90.31 146 LEU A CA 1
ATOM 1170 C C . LEU A 1 146 ? -21.733 -2.420 21.048 1.00 90.31 146 LEU A C 1
ATOM 1172 O O . LEU A 1 146 ? -22.255 -1.977 22.066 1.00 90.31 146 LEU A O 1
ATOM 1176 N N . GLU A 1 147 ? -22.371 -3.208 20.182 1.00 91.75 147 GLU A N 1
ATOM 1177 C CA . GLU A 1 147 ? -23.759 -3.655 20.332 1.00 91.75 147 GLU A CA 1
ATOM 1178 C C . GLU A 1 147 ? -23.939 -4.488 21.610 1.00 91.75 147 GLU A C 1
ATOM 1180 O O . GLU A 1 147 ? -24.778 -4.155 22.443 1.00 91.75 147 GLU A O 1
ATOM 1185 N N . GLU A 1 148 ? -23.049 -5.454 21.867 1.00 91.56 148 GLU A N 1
ATOM 1186 C CA . GLU A 1 148 ? -23.065 -6.234 23.115 1.00 91.56 148 GLU A CA 1
ATOM 1187 C C . GLU A 1 148 ? -22.872 -5.346 24.360 1.00 91.56 148 GLU A C 1
ATOM 1189 O O . GLU A 1 148 ? -23.451 -5.588 25.423 1.00 91.56 148 GLU A O 1
ATOM 1194 N N . THR A 1 149 ? -22.058 -4.293 24.250 1.00 90.44 149 THR A N 1
ATOM 1195 C CA . THR A 1 149 ? -21.839 -3.350 25.355 1.00 90.44 149 THR A CA 1
ATOM 1196 C C . THR A 1 149 ? -23.084 -2.506 25.623 1.00 90.44 149 THR A C 1
ATOM 1198 O O . THR A 1 149 ? -23.400 -2.261 26.786 1.00 90.44 149 THR A O 1
ATOM 1201 N N . ILE A 1 150 ? -23.802 -2.089 24.576 1.00 92.38 150 ILE A N 1
ATOM 1202 C CA . ILE A 1 150 ? -25.073 -1.362 24.693 1.00 92.38 150 ILE A CA 1
ATOM 1203 C C . ILE A 1 150 ? -26.131 -2.250 25.355 1.00 92.38 150 ILE A C 1
ATOM 1205 O O . ILE A 1 150 ? -26.795 -1.802 26.287 1.00 92.38 150 ILE A O 1
ATOM 1209 N N . ASP A 1 151 ? -26.232 -3.518 24.955 1.00 92.38 151 ASP A N 1
ATOM 1210 C CA . ASP A 1 151 ? -27.176 -4.466 25.558 1.00 92.38 151 ASP A CA 1
ATOM 1211 C C . ASP A 1 151 ? -26.909 -4.675 27.051 1.00 92.38 151 ASP A C 1
ATOM 1213 O O . ASP A 1 151 ? -27.831 -4.632 27.868 1.00 92.38 151 ASP A O 1
ATOM 1217 N N . ARG A 1 152 ? -25.634 -4.821 27.435 1.00 91.56 152 ARG A N 1
ATOM 1218 C CA . ARG A 1 152 ? -25.242 -4.891 28.851 1.00 91.56 152 ARG A CA 1
ATOM 1219 C C . ARG A 1 152 ? -25.587 -3.613 29.603 1.00 91.56 152 ARG A C 1
ATOM 1221 O O . ARG A 1 152 ? -25.996 -3.694 30.758 1.00 91.56 152 ARG A O 1
ATOM 1228 N N . LEU A 1 153 ? -25.420 -2.451 28.969 1.00 93.31 153 LEU A N 1
ATOM 1229 C CA . LEU A 1 153 ? -25.755 -1.166 29.576 1.00 93.31 153 LEU A CA 1
ATOM 1230 C C . LEU A 1 153 ? -27.260 -1.082 29.866 1.00 93.31 153 LEU A C 1
ATOM 1232 O O . LEU A 1 153 ? -27.643 -0.791 30.998 1.00 93.31 153 LEU A O 1
ATOM 1236 N N . ASN A 1 154 ? -28.091 -1.447 28.888 1.00 93.69 154 ASN A N 1
ATOM 1237 C CA . ASN A 1 154 ? -29.547 -1.494 29.028 1.00 93.69 154 ASN A CA 1
ATOM 1238 C C . ASN A 1 154 ? -29.979 -2.476 30.127 1.00 93.69 154 ASN A C 1
ATOM 1240 O O . ASN A 1 154 ? -30.838 -2.159 30.947 1.00 93.69 154 ASN A O 1
ATOM 1244 N N . GLU A 1 155 ? -29.357 -3.659 30.198 1.00 94.25 155 GLU A N 1
ATOM 1245 C CA . GLU A 1 155 ? -29.636 -4.622 31.268 1.00 94.25 155 GLU A CA 1
ATOM 1246 C C . GLU A 1 155 ? -29.261 -4.056 32.647 1.00 94.25 155 GLU A C 1
ATOM 1248 O O . GLU A 1 155 ? -30.000 -4.225 33.619 1.00 94.25 155 GLU A O 1
ATOM 1253 N N . THR A 1 156 ? -28.123 -3.363 32.755 1.00 92.00 156 THR A N 1
ATOM 1254 C CA . THR A 1 156 ? -27.723 -2.728 34.017 1.00 92.00 156 THR A CA 1
ATOM 1255 C C . THR A 1 156 ? -28.627 -1.571 34.418 1.00 92.00 156 THR A C 1
ATOM 1257 O O . THR A 1 156 ? -28.890 -1.421 35.608 1.00 92.00 156 THR A O 1
ATOM 1260 N N . GLU A 1 157 ? -29.128 -0.790 33.462 1.00 94.88 157 GLU A N 1
ATOM 1261 C CA . GLU A 1 157 ? -30.077 0.296 33.712 1.00 94.88 157 GLU A CA 1
ATOM 1262 C C . GLU A 1 157 ? -31.409 -0.256 34.228 1.00 94.88 157 GLU A C 1
ATOM 1264 O O . GLU A 1 157 ? -31.902 0.189 35.262 1.00 94.88 157 GLU A O 1
ATOM 1269 N N . LEU A 1 158 ? -31.914 -1.328 33.617 1.00 94.62 158 LEU A N 1
ATOM 1270 C CA . LEU A 1 158 ? -33.137 -1.997 34.060 1.00 94.62 158 LEU A CA 1
ATOM 1271 C C . LEU A 1 158 ? -32.983 -2.586 35.473 1.00 94.62 158 LEU A C 1
ATOM 1273 O O . LEU A 1 158 ? -33.846 -2.412 36.333 1.00 94.62 158 LEU A O 1
ATOM 1277 N N . ARG A 1 159 ? -31.835 -3.210 35.769 1.00 92.69 159 ARG A N 1
ATOM 1278 C CA . ARG A 1 159 ? -31.517 -3.671 37.133 1.00 92.69 159 ARG A CA 1
ATOM 1279 C C . ARG A 1 159 ? -31.428 -2.515 38.127 1.00 92.69 159 ARG A C 1
ATOM 1281 O O . ARG A 1 159 ? -31.826 -2.686 39.280 1.00 92.69 159 ARG A O 1
ATOM 1288 N N . LEU A 1 160 ? -30.898 -1.364 37.709 1.00 94.31 160 LEU A N 1
ATOM 1289 C CA . LEU A 1 160 ? -30.818 -0.168 38.544 1.00 94.31 160 LEU A CA 1
ATOM 1290 C C . LEU A 1 160 ? -32.225 0.325 38.901 1.00 94.31 160 LEU A C 1
ATOM 1292 O O . LEU A 1 160 ? -32.505 0.538 40.082 1.00 94.31 160 LEU A O 1
ATOM 1296 N N . GLU A 1 161 ? -33.118 0.425 37.916 1.00 94.69 161 GLU A N 1
ATOM 1297 C CA . GLU A 1 161 ? -34.522 0.795 38.116 1.00 94.69 161 GLU A CA 1
ATOM 1298 C C . GLU A 1 161 ? -35.232 -0.164 39.081 1.00 94.69 161 GLU A C 1
ATOM 1300 O O . GLU A 1 161 ? -35.844 0.281 40.056 1.00 94.69 161 GLU A O 1
ATOM 1305 N N . GLU A 1 162 ? -35.073 -1.479 38.897 1.00 94.56 162 GLU A N 1
ATOM 1306 C CA . GLU A 1 162 ? -35.630 -2.483 39.812 1.00 94.56 162 GLU A CA 1
ATOM 1307 C C . GLU A 1 162 ? -35.092 -2.322 41.240 1.00 94.56 162 GLU A C 1
ATOM 1309 O O . GLU A 1 162 ? -35.842 -2.409 42.220 1.00 94.56 162 GLU A O 1
ATOM 1314 N N . THR A 1 163 ? -33.784 -2.087 41.400 1.00 93.50 163 THR A N 1
ATOM 1315 C CA . THR A 1 163 ? -33.209 -1.850 42.730 1.00 93.50 163 THR A CA 1
ATOM 1316 C C . THR A 1 163 ? -33.719 -0.564 43.364 1.00 93.50 163 THR A C 1
ATOM 1318 O O . THR A 1 163 ? -33.998 -0.569 44.564 1.00 93.50 163 THR A O 1
ATOM 1321 N N . GLN A 1 164 ? -33.913 0.498 42.582 1.00 94.44 164 GLN A N 1
ATOM 1322 C CA . GLN A 1 164 ? -34.469 1.757 43.064 1.00 94.44 164 GLN A CA 1
ATOM 1323 C C . GLN A 1 164 ? -35.920 1.579 43.526 1.00 94.44 164 GLN A C 1
ATOM 1325 O O . GLN A 1 164 ? -36.293 2.049 44.600 1.00 94.44 164 GLN A O 1
ATOM 1330 N N . GLU A 1 165 ? -36.733 0.836 42.773 1.00 94.25 165 GLU A N 1
ATOM 1331 C CA . GLU A 1 165 ? -38.112 0.534 43.159 1.00 94.25 165 GLU A CA 1
ATOM 1332 C C . GLU A 1 165 ? -38.168 -0.283 44.459 1.00 94.25 165 GLU A C 1
ATOM 1334 O O . GLU A 1 165 ? -38.972 -0.007 45.357 1.00 94.25 165 GLU A O 1
ATOM 1339 N N . ARG A 1 166 ? -37.284 -1.279 44.601 1.00 92.19 166 ARG A N 1
ATOM 1340 C CA . ARG A 1 166 ? -37.168 -2.066 45.838 1.00 92.19 166 ARG A CA 1
ATOM 1341 C C . ARG A 1 166 ? -36.772 -1.193 47.023 1.00 92.19 166 ARG A C 1
ATOM 1343 O O . ARG A 1 166 ? -37.321 -1.397 48.106 1.00 92.19 166 ARG A O 1
ATOM 1350 N N . LEU A 1 167 ? -35.866 -0.239 46.814 1.00 93.69 167 LEU A N 1
ATOM 1351 C CA . LEU A 1 167 ? -35.401 0.686 47.841 1.00 93.69 167 LEU A CA 1
ATOM 1352 C C . LEU A 1 167 ? -36.542 1.600 48.310 1.00 93.69 167 LEU A C 1
ATOM 1354 O O . LEU A 1 167 ? -36.836 1.629 49.507 1.00 93.69 167 LEU A O 1
ATOM 1358 N N . ASN A 1 168 ? -37.285 2.200 47.377 1.00 93.44 168 ASN A N 1
ATOM 1359 C CA . ASN A 1 168 ? -38.470 3.009 47.683 1.00 93.44 168 ASN A CA 1
ATOM 1360 C C . ASN A 1 168 ? -39.517 2.203 48.479 1.00 93.44 168 ASN A C 1
ATOM 1362 O O . ASN A 1 168 ? -39.998 2.648 49.519 1.00 93.44 168 ASN A O 1
ATOM 1366 N N . LYS A 1 169 ? -39.813 0.960 48.065 1.00 92.62 169 LYS A N 1
ATOM 1367 C CA . LYS A 1 169 ? -40.735 0.068 48.798 1.00 92.62 169 LYS A CA 1
ATOM 1368 C C . LYS A 1 169 ? -40.249 -0.248 50.214 1.00 92.62 169 LYS A C 1
ATOM 1370 O O . LYS A 1 169 ? -41.061 -0.385 51.132 1.00 92.62 169 LYS A O 1
ATOM 1375 N N . THR A 1 170 ? -38.942 -0.421 50.416 1.00 91.12 170 THR A N 1
ATOM 1376 C CA . THR A 1 170 ? -38.390 -0.627 51.763 1.00 91.12 170 THR A CA 1
ATOM 1377 C C . THR A 1 170 ? -38.452 0.630 52.618 1.00 91.12 170 THR A C 1
ATOM 1379 O O . THR A 1 170 ? -38.763 0.512 53.800 1.00 91.12 170 THR A O 1
ATOM 1382 N N . GLU A 1 171 ? -38.232 1.812 52.043 1.00 91.25 171 GLU A N 1
ATOM 1383 C CA . GLU A 1 171 ? -38.376 3.090 52.746 1.00 91.25 171 GLU A CA 1
ATOM 1384 C C . GLU A 1 171 ? -39.826 3.341 53.170 1.00 91.25 171 GLU A C 1
ATOM 1386 O O . GLU A 1 171 ? -40.069 3.678 54.328 1.00 91.25 171 GLU A O 1
ATOM 1391 N N . GLU A 1 172 ? -40.800 3.076 52.296 1.00 90.62 172 GLU A N 1
ATOM 1392 C CA . GLU A 1 172 ? -42.228 3.152 52.631 1.00 90.62 172 GLU A CA 1
ATOM 1393 C C . GLU A 1 172 ? -42.602 2.195 53.767 1.00 90.62 172 GLU A C 1
ATOM 1395 O O . GLU A 1 172 ? -43.276 2.583 54.726 1.00 90.62 172 GLU A O 1
ATOM 1400 N N . ARG A 1 173 ? -42.132 0.940 53.707 1.00 88.94 173 ARG A N 1
ATOM 1401 C CA . ARG A 1 173 ? -42.340 -0.031 54.793 1.00 88.94 173 ARG A CA 1
ATOM 1402 C C . ARG A 1 173 ? -41.707 0.446 56.092 1.00 88.94 173 ARG A C 1
ATOM 1404 O O . ARG A 1 173 ? -42.330 0.322 57.143 1.00 88.94 173 ARG A O 1
ATOM 1411 N N . LEU A 1 174 ? -40.495 0.994 56.035 1.00 88.75 174 LEU A N 1
ATOM 1412 C CA . LEU A 1 174 ? -39.805 1.523 57.205 1.00 88.75 174 LEU A CA 1
ATOM 1413 C C . LEU A 1 174 ? -40.567 2.712 57.804 1.00 88.75 174 LEU A C 1
ATOM 1415 O O . LEU A 1 174 ? -40.729 2.769 59.019 1.00 88.75 174 LEU A O 1
ATOM 1419 N N . ALA A 1 175 ? -41.085 3.619 56.972 1.00 84.88 175 ALA A N 1
ATOM 1420 C CA . ALA A 1 175 ? -41.917 4.741 57.401 1.00 84.88 175 ALA A CA 1
ATOM 1421 C C . ALA A 1 175 ? -43.228 4.267 58.050 1.00 84.88 175 ALA A C 1
ATOM 1423 O O . ALA A 1 175 ? -43.596 4.754 59.119 1.00 84.88 175 ALA A O 1
ATOM 1424 N N . HIS A 1 176 ? -43.896 3.268 57.463 1.00 84.31 176 HIS A N 1
ATOM 1425 C CA . HIS A 1 176 ? -45.105 2.666 58.028 1.00 84.31 176 HIS A CA 1
ATOM 1426 C C . HIS A 1 176 ? -44.834 1.985 59.377 1.00 84.31 176 HIS A C 1
ATOM 1428 O O . HIS A 1 176 ? -45.592 2.158 60.327 1.00 84.31 176 HIS A O 1
ATOM 1434 N N . VAL A 1 177 ? -43.742 1.222 59.485 1.00 83.69 177 VAL A N 1
ATOM 1435 C CA . VAL A 1 177 ? -43.330 0.587 60.744 1.00 83.69 177 VAL A CA 1
ATOM 1436 C C . VAL A 1 177 ? -43.026 1.655 61.788 1.00 83.69 177 VAL A C 1
ATOM 1438 O O . VAL A 1 177 ? -43.595 1.596 62.872 1.00 83.69 177 VAL A O 1
ATOM 1441 N N . LYS A 1 178 ? -42.218 2.669 61.450 1.00 81.19 178 LYS A N 1
ATOM 1442 C CA . LYS A 1 178 ? -41.922 3.804 62.334 1.00 81.19 178 LYS A CA 1
ATOM 1443 C C . LYS A 1 178 ? -43.198 4.471 62.836 1.00 81.19 178 LYS A C 1
ATOM 1445 O O . LYS A 1 178 ? -43.324 4.664 64.036 1.00 81.19 178 LYS A O 1
ATOM 1450 N N . ALA A 1 179 ? -44.191 4.720 61.983 1.00 76.62 179 ALA A N 1
ATOM 1451 C CA . ALA A 1 179 ? -45.461 5.331 62.390 1.00 76.62 179 ALA A CA 1
ATOM 1452 C C . ALA A 1 179 ? -46.226 4.569 63.498 1.00 76.62 179 ALA A C 1
ATOM 1454 O O . ALA A 1 179 ? -47.108 5.150 64.124 1.00 76.62 179 ALA A O 1
ATOM 1455 N N . HIS A 1 180 ? -45.911 3.294 63.762 1.00 77.44 180 HIS A N 1
ATOM 1456 C CA . HIS A 1 180 ? -46.464 2.536 64.893 1.00 77.44 180 HIS A CA 1
ATOM 1457 C C . HIS A 1 180 ? -45.703 2.710 66.216 1.00 77.44 180 HIS A C 1
ATOM 1459 O O . HIS A 1 180 ? -46.213 2.298 67.259 1.00 77.44 180 HIS A O 1
ATOM 1465 N N . PHE A 1 181 ? -44.504 3.287 66.175 1.00 80.69 181 PHE A N 1
ATOM 1466 C CA . PHE A 1 181 ? -43.633 3.527 67.326 1.00 80.69 181 PHE A CA 1
ATOM 1467 C C . PHE A 1 181 ? -43.535 5.011 67.708 1.00 80.69 181 PHE A C 1
ATOM 1469 O O . PHE A 1 181 ? -42.977 5.312 68.757 1.00 80.69 181 PHE A O 1
ATOM 1476 N N . TYR A 1 182 ? -44.097 5.931 66.914 1.00 82.25 182 TYR A N 1
ATOM 1477 C CA . TYR A 1 182 ? -44.183 7.355 67.259 1.00 82.25 182 TYR A CA 1
ATOM 1478 C C . TYR A 1 182 ? -45.618 7.760 67.608 1.00 82.25 182 TYR A C 1
ATOM 1480 O O . TYR A 1 182 ? -46.559 7.448 66.876 1.00 82.25 182 TYR A O 1
ATOM 1488 N N . CYS A 1 183 ? -45.789 8.514 68.696 1.00 80.56 183 CYS A N 1
ATOM 1489 C CA . CYS A 1 183 ? -47.082 9.110 69.033 1.00 80.56 183 CYS A CA 1
ATOM 1490 C C . CYS A 1 183 ? -47.443 10.213 68.027 1.00 80.56 183 CYS A C 1
ATOM 1492 O O . CYS A 1 183 ? -46.666 11.145 67.822 1.00 80.56 183 CYS A O 1
ATOM 1494 N N . ARG A 1 184 ? -48.646 10.157 67.437 1.00 81.75 184 ARG A N 1
ATOM 1495 C CA . ARG A 1 184 ? -49.096 11.124 66.414 1.00 81.75 184 ARG A CA 1
ATOM 1496 C C . ARG A 1 184 ? -49.312 12.543 66.935 1.00 81.75 184 ARG A C 1
ATOM 1498 O O . ARG A 1 184 ? -49.405 13.464 66.131 1.00 81.75 184 ARG A O 1
ATOM 1505 N N . HIS A 1 185 ? -49.432 12.702 68.251 1.00 82.31 185 HIS A N 1
ATOM 1506 C CA . HIS A 1 185 ? -49.722 13.984 68.886 1.00 82.31 185 HIS A CA 1
ATOM 1507 C C . HIS A 1 185 ? -48.447 14.711 69.324 1.00 82.31 185 HIS A C 1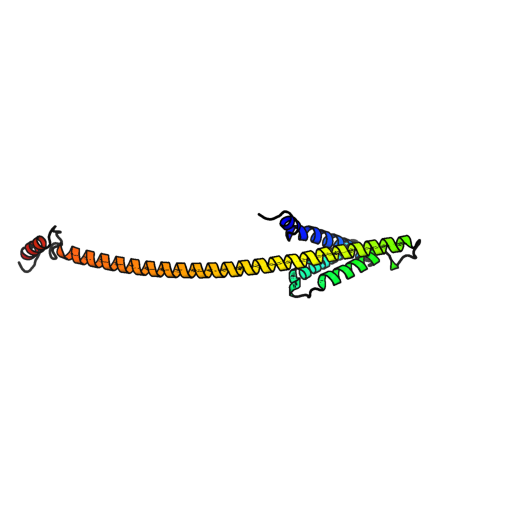
ATOM 1509 O O . HIS A 1 185 ? -48.269 15.853 68.930 1.00 82.31 185 HIS A O 1
ATOM 1515 N N . CYS A 1 186 ? -47.538 14.035 70.039 1.00 83.31 186 CYS A N 1
ATOM 1516 C CA . CYS A 1 186 ? -46.328 14.650 70.606 1.00 83.31 186 CYS A CA 1
ATOM 1517 C C . CYS A 1 186 ? -45.006 14.237 69.929 1.00 83.31 186 CYS A C 1
ATOM 1519 O O . CYS A 1 186 ? -43.941 14.718 70.308 1.00 83.31 186 CYS A O 1
ATOM 1521 N N . GLY A 1 187 ? -45.032 13.300 68.972 1.00 80.62 187 GLY A N 1
ATOM 1522 C CA . GLY A 1 187 ? -43.841 12.842 68.245 1.00 80.62 187 GLY A CA 1
ATOM 1523 C C . GLY A 1 187 ? -42.843 12.001 69.054 1.00 80.62 187 GLY A C 1
ATOM 1524 O O . GLY A 1 187 ? -41.765 11.705 68.544 1.00 80.62 187 GLY A O 1
ATOM 1525 N N . ALA A 1 188 ? -43.167 11.603 70.289 1.00 81.19 188 ALA A N 1
ATOM 1526 C CA . ALA A 1 188 ? -42.293 10.766 71.114 1.00 81.19 188 ALA A CA 1
ATOM 1527 C C . ALA A 1 188 ? -42.155 9.340 70.543 1.00 81.19 188 ALA A C 1
ATOM 1529 O O . ALA A 1 188 ? -43.150 8.752 70.112 1.00 81.19 188 ALA A O 1
ATOM 1530 N N . GLU A 1 189 ? -40.931 8.801 70.558 1.00 85.31 189 GLU A N 1
ATOM 1531 C CA . GLU A 1 189 ? -40.587 7.438 70.123 1.00 85.31 189 GLU A CA 1
ATOM 1532 C C . GLU A 1 189 ? -40.734 6.436 71.277 1.00 85.31 189 GLU A C 1
ATOM 1534 O O . GLU A 1 189 ? -40.359 6.725 72.414 1.00 85.31 189 GLU A O 1
ATOM 1539 N N . PHE A 1 190 ? -41.265 5.250 70.985 1.00 84.19 190 PHE A N 1
ATOM 1540 C CA . PHE A 1 190 ? -41.489 4.175 71.949 1.00 84.19 190 PHE A CA 1
ATOM 1541 C C . PHE A 1 190 ? -40.909 2.859 71.431 1.00 84.19 190 PHE A C 1
ATOM 1543 O O . PHE A 1 190 ? -41.030 2.556 70.253 1.00 84.19 190 PHE A O 1
ATOM 1550 N N . ASP A 1 191 ? -40.379 2.016 72.319 1.00 82.25 191 ASP A N 1
ATOM 1551 C CA . ASP A 1 191 ? -39.744 0.740 71.938 1.00 82.25 191 ASP A CA 1
ATOM 1552 C C . ASP A 1 191 ? -40.743 -0.377 71.564 1.00 82.25 191 ASP A C 1
ATOM 1554 O O . ASP A 1 191 ? -40.364 -1.438 71.067 1.00 82.25 191 ASP A O 1
ATOM 1558 N N . ASN A 1 192 ? -42.040 -0.185 71.832 1.00 85.62 192 ASN A N 1
ATOM 1559 C CA . ASN A 1 192 ? -43.081 -1.192 71.611 1.00 85.62 192 ASN A CA 1
ATOM 1560 C C . ASN A 1 192 ? -44.395 -0.533 71.139 1.00 85.62 192 ASN A C 1
ATOM 1562 O O . ASN A 1 192 ? -44.827 0.444 71.762 1.00 85.62 192 ASN A O 1
ATOM 1566 N N . PRO A 1 193 ? -45.105 -1.080 70.126 1.00 80.19 193 PRO A N 1
ATOM 1567 C CA . PRO A 1 193 ? -46.355 -0.495 69.628 1.00 80.19 193 PRO A CA 1
ATOM 1568 C C . PRO A 1 193 ? -47.449 -0.379 70.698 1.00 80.19 193 PRO A C 1
ATOM 1570 O O . PRO A 1 193 ? -48.275 0.532 70.662 1.00 80.19 193 PRO A O 1
ATOM 1573 N N . ASN A 1 194 ? -47.459 -1.288 71.678 1.00 81.69 194 ASN A N 1
ATOM 1574 C CA . ASN A 1 194 ? -48.420 -1.245 72.780 1.00 81.69 194 ASN A CA 1
ATOM 1575 C C . ASN A 1 194 ? -48.132 -0.089 73.751 1.00 81.69 194 ASN A C 1
ATOM 1577 O O . ASN A 1 194 ? -49.071 0.507 74.278 1.00 81.69 194 ASN A O 1
ATOM 1581 N N . ALA A 1 195 ? -46.855 0.260 73.951 1.00 78.81 195 ALA A N 1
ATOM 1582 C CA . ALA A 1 195 ? -46.464 1.421 74.749 1.00 78.81 195 ALA A CA 1
ATOM 1583 C C . ALA A 1 195 ? -46.873 2.725 74.047 1.00 78.81 195 ALA A C 1
ATOM 1585 O O . ALA A 1 195 ? -47.468 3.593 74.685 1.00 78.81 195 ALA A O 1
ATOM 1586 N N . CYS A 1 196 ? -46.670 2.808 72.725 1.00 83.75 196 CYS A N 1
ATOM 1587 C CA . CYS A 1 196 ? -47.119 3.941 71.914 1.00 83.75 196 CYS A CA 1
ATOM 1588 C C . CYS A 1 196 ? -48.644 4.134 71.990 1.00 83.75 196 CYS A C 1
ATOM 1590 O O . CYS A 1 196 ? -49.103 5.232 72.285 1.00 83.75 196 CYS A O 1
ATOM 1592 N N . LYS A 1 197 ? -49.443 3.070 71.810 1.00 81.06 197 LYS A N 1
ATOM 1593 C CA . LYS A 1 197 ? -50.918 3.146 71.898 1.00 81.06 197 LYS A CA 1
ATOM 1594 C C . LYS A 1 197 ? -51.425 3.566 73.280 1.00 81.06 197 LYS A C 1
ATOM 1596 O O . LYS A 1 197 ? -52.386 4.324 73.376 1.00 81.06 197 LYS A O 1
ATOM 1601 N N . SER A 1 198 ? -50.795 3.065 74.343 1.00 81.25 198 SER A N 1
ATOM 1602 C CA . SER A 1 198 ? -51.132 3.438 75.724 1.00 81.25 198 SER A CA 1
ATOM 1603 C C . SER A 1 198 ? -50.854 4.923 75.985 1.00 81.25 198 SER A C 1
ATOM 1605 O O . SER A 1 198 ? -51.684 5.635 76.555 1.00 81.25 198 SER A O 1
ATOM 1607 N N . HIS A 1 199 ? -49.714 5.416 75.492 1.00 82.69 199 HIS A N 1
ATOM 1608 C CA . HIS A 1 199 ? -49.370 6.828 75.576 1.00 82.69 199 HIS A CA 1
ATOM 1609 C C . HIS A 1 199 ? -50.295 7.701 74.720 1.00 82.69 199 HIS A C 1
ATOM 1611 O O . HIS A 1 199 ? -50.757 8.728 75.194 1.00 82.69 199 HIS A O 1
ATOM 1617 N N . GLU A 1 200 ? -50.631 7.296 73.494 1.00 82.06 200 GLU A N 1
ATOM 1618 C CA . GLU A 1 200 ? -51.512 8.055 72.593 1.00 82.06 200 GLU A CA 1
ATOM 1619 C C . GLU A 1 200 ? -52.906 8.297 73.213 1.00 82.06 200 GLU A C 1
ATOM 1621 O O . GLU A 1 200 ? -53.472 9.385 73.083 1.00 82.06 200 GLU A O 1
ATOM 1626 N N . ALA A 1 201 ? -53.415 7.322 73.979 1.00 79.62 201 ALA A N 1
ATOM 1627 C CA . ALA A 1 201 ? -54.667 7.427 74.731 1.00 79.62 201 ALA A CA 1
ATOM 1628 C C . ALA A 1 201 ? -54.601 8.378 75.940 1.00 79.62 201 ALA A C 1
ATOM 1630 O O . ALA A 1 201 ? -55.641 8.814 76.420 1.00 79.62 201 ALA A O 1
ATOM 1631 N N . THR A 1 202 ? -53.405 8.706 76.433 1.00 80.81 202 THR A N 1
ATOM 1632 C CA . THR A 1 202 ? -53.174 9.569 77.608 1.00 80.81 202 THR A CA 1
ATOM 1633 C C . THR A 1 202 ? -52.297 10.784 77.287 1.00 80.81 202 THR A C 1
ATOM 1635 O O . THR A 1 202 ? -51.818 11.473 78.186 1.00 80.81 202 THR A O 1
ATOM 1638 N N . CYS A 1 203 ? -52.078 11.058 76.000 1.00 82.44 203 CYS A N 1
ATOM 1639 C CA . CYS A 1 203 ? -51.133 12.067 75.551 1.00 82.44 203 CYS A CA 1
ATOM 1640 C C . CYS A 1 203 ? -51.645 13.477 75.902 1.00 82.44 203 CYS A C 1
ATOM 1642 O O . CYS A 1 203 ? -52.782 13.798 75.550 1.00 82.44 203 CYS A O 1
ATOM 1644 N N . PRO A 1 204 ? -50.826 14.334 76.539 1.00 77.69 204 PRO A N 1
ATOM 1645 C CA . PRO A 1 204 ? -51.233 15.682 76.943 1.00 77.69 204 PRO A CA 1
ATOM 1646 C C . PRO A 1 204 ? -51.450 16.646 75.765 1.00 77.69 204 PRO A C 1
ATOM 1648 O O . PRO A 1 204 ? -52.102 17.669 75.932 1.00 77.69 204 PRO A O 1
ATOM 1651 N N . GLU A 1 205 ? -50.929 16.329 74.575 1.00 79.62 205 GLU A N 1
ATOM 1652 C CA . GLU A 1 205 ? -51.139 17.118 73.348 1.00 79.62 205 GLU A CA 1
ATOM 1653 C C . GLU A 1 205 ? -52.322 16.609 72.500 1.00 79.62 205 GLU A C 1
ATOM 1655 O O . GLU A 1 205 ? -52.614 17.139 71.426 1.00 79.62 205 GLU A O 1
ATOM 1660 N N . ASN A 1 206 ? -53.032 15.573 72.962 1.00 80.56 206 ASN A N 1
ATOM 1661 C CA . ASN A 1 206 ? -54.237 15.081 72.305 1.00 80.56 206 ASN A CA 1
ATOM 1662 C C . ASN A 1 206 ? -55.441 15.940 72.719 1.00 80.56 206 ASN A C 1
ATOM 1664 O O . ASN A 1 206 ? -55.940 15.810 73.828 1.00 80.56 206 ASN A O 1
ATOM 1668 N N . LEU A 1 207 ? -55.952 16.760 71.797 1.00 68.94 207 LEU A N 1
ATOM 1669 C CA . LEU A 1 207 ? -57.068 17.708 71.993 1.00 68.94 207 LEU A CA 1
ATOM 1670 C C . LEU A 1 207 ? -58.400 17.091 72.481 1.00 68.94 207 LEU A C 1
ATOM 1672 O O . LEU A 1 207 ? -59.374 17.819 72.673 1.00 68.94 207 LEU A O 1
ATOM 1676 N N . LYS A 1 208 ? -58.487 15.761 72.601 1.00 65.25 208 LYS A N 1
ATOM 1677 C CA . LYS A 1 208 ? -59.662 15.035 73.111 1.00 65.25 208 LYS A CA 1
ATOM 1678 C C . LYS A 1 208 ? -59.571 14.656 74.596 1.00 65.25 208 LYS A C 1
ATOM 1680 O O . LYS A 1 208 ? -60.591 14.224 75.131 1.00 65.25 208 LYS A O 1
ATOM 1685 N N . ASN A 1 209 ? -58.398 14.794 75.216 1.00 55.62 209 ASN A N 1
ATOM 1686 C CA . ASN A 1 209 ? -58.150 14.579 76.646 1.00 55.62 209 ASN A CA 1
ATOM 1687 C C . ASN A 1 209 ? -58.002 15.913 77.377 1.00 55.62 209 ASN A C 1
ATOM 1689 O O . ASN A 1 209 ? -58.384 15.952 78.566 1.00 55.62 209 ASN A O 1
#

Secondary structure (DSSP, 8-state):
---HHHHHTSHHHHHHHHHHHHHHHHHHHHHHHHHH---S-HHHHHHHHHHHHHHHHHHHHHHHHTTTTS-TTHHHHHHHHHHHHHHHHTTTTTSPPS-HHHHHHHHHHHHHHHHHHHHHHHHHHHHHHHHHHHHHHHHHHHHHHHHHHHHHHHHHHHHHHHHHHHHHHHHHHHHHHHTTTB-TTT--B-SSHHHHHHHHHH-TT-TT-

Organism: NCBI:txid2047982

Foldseek 3Di:
DQDPVCVCLPLVVLVVVLVVLLLVQLVLQLVVQLVPDDDVDPVVSNVVSNVVSVVVSVVLVVCLLVCVVPDPCSLVVQLVVQLVSQCVSLVLPPDDDPDPVSNVVSNVVSNVSSVSSSVSSNSNSVNSVVVVVVVVVVVVVVVVVVVVVVVVVVVVVVVVVVVVVVVVVVVVVVVVVQVLQAQPQPRDGHPDSVVNVVCNVVPPRPPVD

pLDDT: mean 82.34, std 8.16, range [45.53, 94.88]